Protein AF-A0A9E5SSW9-F1 (afdb_monomer_lite)

Secondary structure (DSSP, 8-state):
--TTHHHHHHHHHHHHHHHHHHHHHHHHHHHHHHHHHHHHHHHHHHHHHHHH----HHHHHHHHHHHHHHHHHHHHHHHHHHHHHHHHHHHHHHHHHHHHHTT--TTSHHHHHHHHHHHHHHHHHHHHTHHHHHHHHHHHHHHHHHHHHHHHHHH-----TTS---HHHHHT-HHHHHHHHHHHHHHHHHHHHHHHGGG-

Foldseek 3Di:
DDPVVVVVVVLVVLLVLLVCLLQPVLVVVLVVLLQVLLVVQLVCLLVVDVVVDPDDPVVSNVVSNVSSNVSSVVSSVVLLVVLLVVQLVVQLVVLVVVCVVVVPDPPDPVSVVVSNVSSNVSSVVSSVVVLLVSQLVSQLVSQLSVLLSQLCVVVDPPPPVDDPPPVVVSCPPPSSVVSSVVSSVVSSVNSCVVVVVVPD

Structure (mmCIF, N/CA/C/O backbone):
data_AF-A0A9E5SSW9-F1
#
_entry.id   AF-A0A9E5SSW9-F1
#
loop_
_atom_site.group_PDB
_atom_site.id
_atom_site.type_symbol
_atom_site.label_atom_id
_atom_site.label_alt_id
_atom_site.label_comp_id
_atom_site.label_asym_id
_atom_site.label_entity_id
_atom_site.label_seq_id
_atom_site.pdbx_PDB_ins_code
_atom_site.Cartn_x
_atom_site.Cartn_y
_atom_site.Cartn_z
_atom_site.occupancy
_atom_site.B_iso_or_equiv
_atom_site.auth_seq_id
_atom_site.auth_comp_id
_atom_site.auth_asym_id
_atom_site.auth_atom_id
_atom_site.pdbx_PDB_model_num
ATOM 1 N N . MET A 1 1 ? 28.018 16.508 3.722 1.00 50.59 1 MET A N 1
ATOM 2 C CA . MET A 1 1 ? 26.590 16.876 3.806 1.00 50.59 1 MET A CA 1
ATOM 3 C C . MET A 1 1 ? 26.149 16.534 5.212 1.00 50.59 1 MET A C 1
ATOM 5 O O . MET A 1 1 ? 26.266 15.369 5.573 1.00 50.59 1 MET A O 1
ATOM 9 N N . ASP A 1 2 ? 25.809 17.532 6.029 1.00 48.94 2 ASP A N 1
ATOM 10 C CA . ASP A 1 2 ? 25.675 17.362 7.478 1.00 48.94 2 ASP A CA 1
ATOM 11 C C . ASP A 1 2 ? 24.652 16.284 7.843 1.00 48.94 2 ASP A C 1
ATOM 13 O O . ASP A 1 2 ? 23.562 16.203 7.272 1.00 48.94 2 ASP A O 1
ATOM 17 N N . MET A 1 3 ? 25.012 15.463 8.829 1.00 57.50 3 MET A N 1
ATOM 18 C CA . MET A 1 3 ? 24.249 14.309 9.320 1.00 57.50 3 MET A CA 1
ATOM 19 C C . MET A 1 3 ? 22.837 14.690 9.826 1.00 57.50 3 MET A C 1
ATOM 21 O O . MET A 1 3 ? 21.982 13.828 9.999 1.00 57.50 3 MET A O 1
ATOM 25 N N . GLN A 1 4 ? 22.572 15.991 9.999 1.00 63.06 4 GLN A N 1
ATOM 26 C CA . GLN A 1 4 ? 21.281 16.574 10.374 1.00 63.06 4 GLN A CA 1
ATOM 27 C C . GLN A 1 4 ? 20.419 17.026 9.181 1.00 63.06 4 GLN A C 1
ATOM 29 O O . GLN A 1 4 ? 19.202 17.102 9.317 1.00 63.06 4 GLN A O 1
ATOM 34 N N . VAL A 1 5 ? 20.987 17.292 7.996 1.00 66.94 5 VAL A N 1
ATOM 35 C CA . VAL A 1 5 ? 20.188 17.749 6.836 1.00 66.94 5 VAL A CA 1
ATOM 36 C C . VAL A 1 5 ? 19.382 16.597 6.236 1.00 66.94 5 VAL A C 1
ATOM 38 O O . VAL A 1 5 ? 18.248 16.782 5.805 1.00 66.94 5 VAL A O 1
ATOM 41 N N . LEU A 1 6 ? 19.946 15.387 6.245 1.00 67.62 6 LEU A N 1
ATOM 42 C CA . LEU A 1 6 ? 19.317 14.184 5.699 1.00 67.62 6 LEU A CA 1
ATOM 43 C C . LEU A 1 6 ? 17.977 13.831 6.387 1.00 67.62 6 LEU A C 1
ATOM 45 O O . LEU A 1 6 ? 16.991 13.667 5.667 1.00 67.62 6 LEU A O 1
ATOM 49 N N . PRO A 1 7 ? 17.864 13.778 7.733 1.00 66.69 7 PRO A N 1
ATOM 50 C CA . PRO A 1 7 ? 16.580 13.527 8.391 1.00 66.69 7 PRO A CA 1
ATOM 51 C C . PRO A 1 7 ? 15.568 14.656 8.173 1.00 66.69 7 PRO A C 1
ATOM 53 O O . PRO A 1 7 ? 14.385 14.374 8.021 1.00 66.69 7 PRO A O 1
ATOM 56 N N . ILE A 1 8 ? 16.008 15.916 8.084 1.00 70.44 8 ILE A N 1
ATOM 57 C CA . ILE A 1 8 ? 15.120 17.056 7.800 1.00 70.44 8 ILE A CA 1
ATOM 58 C C . ILE A 1 8 ? 14.541 16.946 6.382 1.00 70.44 8 ILE A C 1
ATOM 60 O O . ILE A 1 8 ? 13.339 17.125 6.189 1.00 70.44 8 ILE A O 1
ATOM 64 N N . ILE A 1 9 ? 15.368 16.592 5.393 1.00 73.81 9 ILE A N 1
ATOM 65 C CA . ILE A 1 9 ? 14.917 16.358 4.015 1.00 73.81 9 ILE A CA 1
ATOM 66 C C . ILE A 1 9 ? 13.939 15.178 3.961 1.00 73.81 9 ILE A C 1
ATOM 68 O O . ILE A 1 9 ? 12.895 15.293 3.320 1.00 73.81 9 ILE A O 1
ATOM 72 N N . LEU A 1 10 ? 14.230 14.068 4.651 1.00 68.50 10 LEU A N 1
ATOM 73 C CA . LEU A 1 10 ? 13.328 12.911 4.716 1.00 68.50 10 LEU A CA 1
ATOM 74 C C . LEU A 1 10 ? 11.992 13.251 5.386 1.00 68.50 10 LEU A C 1
ATOM 76 O O . LEU A 1 10 ? 10.947 12.824 4.903 1.00 68.50 10 LEU A O 1
ATOM 80 N N . LEU A 1 11 ? 12.009 14.055 6.449 1.00 68.50 11 LEU A N 1
ATOM 81 C CA . LEU A 1 11 ? 10.815 14.543 7.139 1.00 68.50 11 LEU A CA 1
ATOM 82 C C . LEU A 1 11 ? 9.956 15.414 6.210 1.00 68.50 11 LEU A C 1
ATOM 84 O O . LEU A 1 11 ? 8.758 15.170 6.077 1.00 68.50 11 LEU A O 1
ATOM 88 N N . ILE A 1 12 ? 10.558 16.382 5.514 1.00 74.69 12 ILE A N 1
ATOM 89 C CA . ILE A 1 12 ? 9.851 17.241 4.549 1.00 74.69 12 ILE A CA 1
ATOM 90 C C . ILE A 1 12 ? 9.284 16.410 3.392 1.00 74.69 12 ILE A C 1
ATOM 92 O O . ILE A 1 12 ? 8.144 16.626 2.980 1.00 74.69 12 ILE A O 1
ATOM 96 N N . LEU A 1 13 ? 10.046 15.434 2.891 1.00 71.12 13 LEU A N 1
ATOM 97 C CA . LEU A 1 13 ? 9.603 14.538 1.827 1.00 71.12 13 LEU A CA 1
ATOM 98 C C . LEU A 1 13 ? 8.433 13.656 2.285 1.00 71.12 13 LEU A C 1
ATOM 100 O O . LEU A 1 13 ? 7.465 13.507 1.543 1.00 71.12 13 LEU A O 1
ATOM 104 N N . ASN A 1 14 ? 8.485 13.121 3.508 1.00 69.00 14 ASN A N 1
ATOM 105 C CA . ASN A 1 14 ? 7.410 12.319 4.089 1.00 69.00 14 ASN A CA 1
ATOM 106 C C . ASN A 1 14 ? 6.146 13.159 4.334 1.00 69.00 14 ASN A C 1
ATOM 108 O O . ASN A 1 14 ? 5.040 12.707 4.056 1.00 69.00 14 ASN A O 1
ATOM 112 N N . LEU A 1 15 ? 6.297 14.415 4.767 1.00 70.38 15 LEU A N 1
ATOM 113 C CA . LEU A 1 15 ? 5.184 15.352 4.916 1.00 70.38 15 LEU A CA 1
ATOM 114 C C . LEU A 1 15 ? 4.554 15.695 3.558 1.00 70.38 15 LEU A C 1
ATOM 116 O O . LEU A 1 15 ? 3.336 15.630 3.406 1.00 70.38 15 LEU A O 1
ATOM 120 N N . ALA A 1 16 ? 5.372 15.996 2.548 1.00 73.38 16 ALA A N 1
ATOM 121 C CA . ALA A 1 16 ? 4.901 16.279 1.196 1.00 73.38 16 ALA A CA 1
ATOM 122 C C . ALA A 1 16 ? 4.199 15.064 0.564 1.00 73.38 16 ALA A C 1
ATOM 124 O O . ALA A 1 16 ? 3.123 15.215 -0.017 1.00 73.38 16 ALA A O 1
ATOM 125 N N . LEU A 1 17 ? 4.758 13.858 0.723 1.00 67.50 17 LEU A N 1
ATOM 126 C CA . LEU A 1 17 ? 4.137 12.603 0.287 1.00 67.50 17 LEU A CA 1
ATOM 127 C C . LEU A 1 17 ? 2.839 12.334 1.048 1.00 67.50 17 LEU A C 1
ATOM 129 O O . LEU A 1 17 ? 1.825 12.043 0.419 1.00 67.50 17 LEU A O 1
ATOM 133 N N . GLY A 1 18 ? 2.836 12.486 2.373 1.00 64.62 18 GLY A N 1
ATOM 134 C CA . GLY A 1 18 ? 1.660 12.311 3.222 1.00 64.62 18 GLY A CA 1
ATOM 135 C C . GLY A 1 18 ? 0.513 13.222 2.795 1.00 64.62 18 GLY A C 1
ATOM 136 O O . GLY A 1 18 ? -0.597 12.746 2.576 1.00 64.62 18 GLY A O 1
ATOM 137 N N . VAL A 1 19 ? 0.785 14.510 2.566 1.00 67.75 19 VAL A N 1
ATOM 138 C CA . VAL A 1 19 ? -0.201 15.480 2.060 1.00 67.75 19 VAL A CA 1
ATOM 139 C C . VAL A 1 19 ? -0.646 15.122 0.637 1.00 67.75 19 VAL A C 1
ATOM 141 O O . VAL A 1 19 ? -1.843 15.089 0.352 1.00 67.75 19 VAL A O 1
ATOM 144 N N . ALA A 1 20 ? 0.278 14.791 -0.267 1.00 68.38 20 ALA A N 1
ATOM 145 C CA . ALA A 1 20 ? -0.068 14.426 -1.639 1.00 68.38 20 ALA A CA 1
ATOM 146 C C . ALA A 1 20 ? -0.962 13.173 -1.697 1.00 68.38 20 ALA A C 1
ATOM 148 O O . ALA A 1 20 ? -1.987 13.173 -2.384 1.00 68.38 20 ALA A O 1
ATOM 149 N N . PHE A 1 21 ? -0.640 12.127 -0.934 1.00 64.94 21 PHE A N 1
ATOM 150 C CA . PHE A 1 21 ? -1.464 10.921 -0.841 1.00 64.94 21 PHE A CA 1
ATOM 151 C C . PHE A 1 21 ? -2.800 11.189 -0.142 1.00 64.94 21 PHE A C 1
ATOM 153 O O . PHE A 1 21 ? -3.832 10.693 -0.600 1.00 64.94 21 PHE A O 1
ATOM 160 N N . CYS A 1 22 ? -2.806 12.032 0.893 1.00 62.28 22 CYS A N 1
ATOM 161 C CA . CYS A 1 22 ? -4.002 12.379 1.654 1.00 62.28 22 CYS A CA 1
ATOM 162 C C . CYS A 1 22 ? -5.000 13.231 0.850 1.00 62.28 22 CYS A C 1
ATOM 164 O O . CYS A 1 22 ? -6.199 13.073 1.030 1.00 62.28 22 CYS A O 1
ATOM 166 N N . PHE A 1 23 ? -4.565 14.056 -0.109 1.00 61.75 23 PHE A N 1
ATOM 167 C CA . PHE A 1 23 ? -5.470 14.937 -0.871 1.00 61.75 23 PHE A CA 1
ATOM 168 C C . PHE A 1 23 ? -5.700 14.520 -2.335 1.00 61.75 23 PHE A C 1
ATOM 170 O O . PHE A 1 23 ? -6.774 14.765 -2.885 1.00 61.75 23 PHE A O 1
ATOM 177 N N . PHE A 1 24 ? -4.734 13.858 -2.976 1.00 60.16 24 PHE A N 1
ATOM 178 C CA . PHE A 1 24 ? -4.753 13.569 -4.418 1.00 60.16 24 PHE A CA 1
ATOM 179 C C . PHE A 1 24 ? -4.791 12.066 -4.768 1.00 60.16 24 PHE A C 1
ATOM 181 O O . PHE A 1 24 ? -4.813 11.700 -5.951 1.00 60.16 24 PHE A O 1
ATOM 188 N N . GLY A 1 25 ? -4.875 11.188 -3.763 1.00 58.78 25 GLY A N 1
ATOM 189 C CA . GLY A 1 25 ? -4.669 9.741 -3.884 1.00 58.78 25 GLY A CA 1
ATOM 190 C C . GLY A 1 25 ? -5.427 9.047 -5.021 1.00 58.78 25 GLY A C 1
ATOM 191 O O . GLY A 1 25 ? -4.825 8.321 -5.804 1.00 58.78 25 GLY A O 1
ATOM 192 N N . ASN A 1 26 ? -6.727 9.296 -5.205 1.00 63.19 26 ASN A N 1
ATOM 193 C CA . ASN A 1 26 ? -7.540 8.4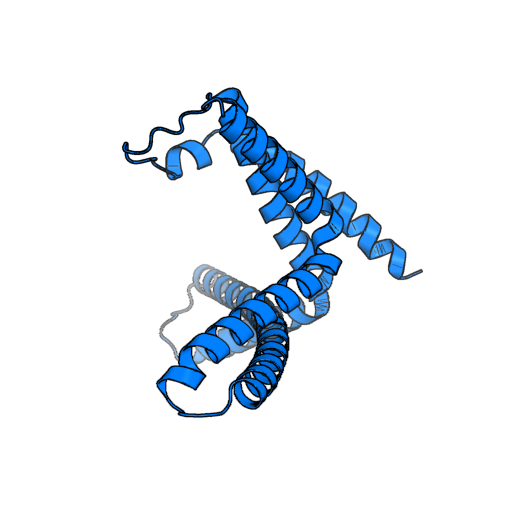87 -6.130 1.00 63.19 26 ASN A CA 1
ATOM 194 C C . ASN A 1 26 ? -7.122 8.602 -7.617 1.00 63.19 26 ASN A C 1
ATOM 196 O O . ASN A 1 26 ? -7.206 7.629 -8.369 1.00 63.19 26 ASN A O 1
ATOM 200 N N . ARG A 1 27 ? -6.666 9.781 -8.070 1.00 63.62 27 ARG A N 1
ATOM 201 C CA . ARG A 1 27 ? -6.241 9.976 -9.472 1.00 63.62 27 ARG A CA 1
ATOM 202 C C . ARG A 1 27 ? -4.778 9.599 -9.682 1.00 63.62 27 ARG A C 1
ATOM 204 O O . ARG A 1 27 ? -4.451 9.012 -10.710 1.00 63.62 27 ARG A O 1
ATOM 211 N N . TRP A 1 28 ? -3.927 9.915 -8.710 1.00 68.56 28 TRP A N 1
ATOM 212 C CA . TRP A 1 28 ? -2.490 9.684 -8.804 1.00 68.56 28 TRP A CA 1
ATOM 213 C C . TRP A 1 28 ? -2.114 8.231 -8.554 1.00 68.56 28 TRP A C 1
ATOM 215 O O . TRP A 1 28 ? -1.209 7.739 -9.212 1.00 68.56 28 TRP A O 1
ATOM 225 N N . LEU A 1 29 ? -2.852 7.502 -7.714 1.00 69.06 29 LEU A N 1
ATOM 226 C CA . LEU A 1 29 ? -2.530 6.113 -7.395 1.00 69.06 29 LEU A CA 1
ATOM 227 C C . LEU A 1 29 ? -2.525 5.225 -8.640 1.00 69.06 29 LEU A C 1
ATOM 229 O O . LEU A 1 29 ? -1.593 4.455 -8.812 1.00 69.06 29 LEU A O 1
ATOM 233 N N . LYS A 1 30 ? -3.487 5.380 -9.560 1.00 69.56 30 LYS A N 1
ATOM 234 C CA . LYS A 1 30 ? -3.496 4.613 -10.821 1.00 69.56 30 LYS A CA 1
ATOM 235 C C . LYS A 1 30 ? -2.283 4.899 -11.700 1.00 69.56 30 LYS A C 1
ATOM 237 O O . LYS A 1 30 ? -1.748 3.984 -12.316 1.00 69.56 30 LYS A O 1
ATOM 242 N N . PHE A 1 31 ? -1.882 6.165 -11.773 1.00 73.69 31 PHE A N 1
ATOM 243 C CA . PHE A 1 31 ? -0.729 6.580 -12.561 1.00 73.69 31 PHE A CA 1
ATOM 244 C C . PHE A 1 31 ? 0.564 6.058 -11.936 1.00 73.69 31 PHE A C 1
ATOM 246 O O . PHE A 1 31 ? 1.364 5.426 -12.614 1.00 73.69 31 PHE A O 1
ATOM 253 N N . VAL A 1 32 ? 0.710 6.235 -10.623 1.00 77.31 32 VAL A N 1
ATOM 254 C CA . VAL A 1 32 ? 1.838 5.737 -9.838 1.00 77.31 32 VAL A CA 1
ATOM 255 C C . VAL A 1 32 ? 1.947 4.218 -9.974 1.00 77.31 32 VAL A C 1
ATOM 257 O O . VAL A 1 32 ? 3.005 3.737 -10.353 1.00 77.31 32 VAL A O 1
ATOM 260 N N . LEU A 1 33 ? 0.862 3.459 -9.785 1.00 76.94 33 LEU A N 1
ATOM 261 C CA . LEU A 1 33 ? 0.879 2.000 -9.957 1.00 76.94 33 LEU A CA 1
ATOM 262 C C . LEU A 1 33 ? 1.264 1.574 -11.375 1.00 76.94 33 LEU A C 1
ATOM 264 O O . LEU A 1 33 ? 1.993 0.602 -11.534 1.00 76.94 33 LEU A O 1
ATOM 268 N N . GLY A 1 34 ? 0.787 2.293 -12.395 1.00 78.56 34 GLY A N 1
ATOM 269 C CA . GLY A 1 34 ? 1.166 2.038 -13.782 1.00 78.56 34 GLY A CA 1
ATOM 270 C C . GLY A 1 34 ? 2.660 2.258 -14.017 1.00 78.56 34 GLY A C 1
ATOM 271 O O . GLY A 1 34 ? 3.309 1.408 -14.614 1.00 78.56 34 GLY A O 1
ATOM 272 N N . VAL A 1 35 ? 3.222 3.353 -13.495 1.00 83.62 35 VAL A N 1
ATOM 273 C CA . VAL A 1 35 ? 4.661 3.646 -13.589 1.00 83.62 35 VAL A CA 1
ATOM 274 C C . VAL A 1 35 ? 5.482 2.614 -12.817 1.00 83.62 35 VAL A C 1
ATOM 276 O O . VAL A 1 35 ? 6.450 2.095 -13.359 1.00 83.62 35 VAL A O 1
ATOM 279 N N . TYR A 1 36 ? 5.083 2.256 -11.595 1.00 82.00 36 TYR A N 1
ATOM 280 C CA . TYR A 1 36 ? 5.754 1.206 -10.824 1.00 82.00 36 TYR A CA 1
ATOM 281 C C . TYR A 1 36 ? 5.702 -0.145 -11.545 1.00 82.00 36 TYR A C 1
ATOM 283 O O . TYR A 1 36 ? 6.732 -0.798 -11.680 1.00 82.00 36 TYR A O 1
ATOM 291 N N . GLY A 1 37 ? 4.536 -0.542 -12.064 1.00 83.25 37 GLY A N 1
ATOM 292 C CA . GLY A 1 37 ? 4.386 -1.775 -12.835 1.00 83.25 37 GLY A CA 1
ATOM 293 C C . GLY A 1 37 ? 5.200 -1.768 -14.128 1.00 83.25 37 GLY A C 1
ATOM 294 O O . GLY A 1 37 ? 5.776 -2.792 -14.490 1.00 83.25 37 GLY A O 1
ATOM 295 N N . PHE A 1 38 ? 5.315 -0.607 -14.779 1.00 85.88 38 PHE A N 1
ATOM 296 C CA . PHE A 1 38 ? 6.169 -0.427 -15.948 1.00 85.88 38 PHE A CA 1
ATOM 297 C C . PHE A 1 38 ? 7.647 -0.583 -15.604 1.00 85.88 38 PHE A C 1
ATOM 299 O O . PHE A 1 38 ? 8.335 -1.369 -16.244 1.00 85.88 38 PHE A O 1
ATOM 306 N N . VAL A 1 39 ? 8.131 0.123 -14.579 1.00 87.50 39 VAL A N 1
ATOM 307 C CA . VAL A 1 39 ? 9.539 0.083 -14.163 1.00 87.50 39 VAL A CA 1
ATOM 308 C C . VAL A 1 39 ? 9.925 -1.319 -13.708 1.00 87.50 39 VAL A C 1
ATOM 310 O O . VAL A 1 39 ? 10.945 -1.834 -14.149 1.00 87.50 39 VAL A O 1
ATOM 313 N N . VAL A 1 40 ? 9.102 -1.967 -12.879 1.00 85.06 40 VAL A N 1
ATOM 314 C CA . VAL A 1 40 ? 9.364 -3.335 -12.411 1.00 85.06 40 VAL A CA 1
ATOM 315 C C . VAL A 1 40 ? 9.333 -4.323 -13.578 1.00 85.06 40 VAL A C 1
ATOM 317 O O . VAL A 1 40 ? 10.250 -5.129 -13.711 1.00 85.06 40 VAL A O 1
ATOM 320 N N . GLY A 1 41 ? 8.328 -4.242 -14.457 1.00 84.88 41 GLY A N 1
ATOM 321 C CA . GLY A 1 41 ? 8.231 -5.110 -15.634 1.00 84.88 41 GLY A CA 1
ATOM 322 C C . GLY A 1 41 ? 9.405 -4.928 -16.599 1.00 84.88 41 GLY A C 1
ATOM 323 O O . GLY A 1 41 ? 9.977 -5.912 -17.064 1.00 84.88 41 GLY A O 1
ATOM 324 N N . PHE A 1 42 ? 9.813 -3.680 -16.837 1.00 85.56 42 PHE A N 1
ATOM 325 C CA . PHE A 1 42 ? 10.973 -3.344 -17.656 1.00 85.56 42 PHE A CA 1
ATOM 326 C C . PHE A 1 42 ? 12.268 -3.880 -17.041 1.00 85.56 42 PHE A C 1
ATOM 328 O O . PHE A 1 42 ? 13.054 -4.495 -17.749 1.00 85.56 42 PHE A O 1
ATOM 335 N N . LEU A 1 43 ? 12.470 -3.700 -15.732 1.00 86.75 43 LEU A N 1
ATOM 336 C CA . LEU A 1 43 ? 13.692 -4.104 -15.031 1.00 86.75 43 LEU A CA 1
ATOM 337 C C . LEU A 1 43 ? 13.841 -5.632 -14.993 1.00 86.75 43 LEU A C 1
ATOM 339 O O . LEU A 1 43 ? 14.923 -6.167 -15.246 1.00 86.75 43 LEU A O 1
ATOM 343 N N . ILE A 1 44 ? 12.745 -6.356 -14.751 1.00 85.19 44 ILE A N 1
ATOM 344 C CA . ILE A 1 44 ? 12.736 -7.822 -14.831 1.00 85.19 44 ILE A CA 1
ATOM 345 C C . ILE A 1 44 ? 13.068 -8.264 -16.258 1.00 85.19 44 ILE A C 1
ATOM 347 O O . ILE A 1 44 ? 13.945 -9.098 -16.455 1.00 85.19 44 ILE A O 1
ATOM 351 N N . ALA A 1 45 ? 12.430 -7.674 -17.269 1.00 82.81 45 ALA A N 1
ATOM 352 C CA . ALA A 1 45 ? 12.705 -8.033 -18.653 1.00 82.81 45 ALA A CA 1
ATOM 353 C C . ALA A 1 45 ? 14.149 -7.708 -19.060 1.00 82.81 45 ALA A C 1
ATOM 355 O O . ALA A 1 45 ? 14.806 -8.542 -19.670 1.00 82.81 45 ALA A O 1
ATOM 356 N N . SER A 1 46 ? 14.678 -6.546 -18.671 1.00 80.31 46 SER A N 1
ATOM 357 C CA . SER A 1 46 ? 16.042 -6.132 -19.009 1.00 80.31 46 SER A CA 1
ATOM 358 C C . SER A 1 46 ? 17.118 -6.965 -18.319 1.00 80.31 46 SER A C 1
ATOM 360 O O . SER A 1 46 ? 18.232 -7.025 -18.818 1.00 80.31 46 SER A O 1
ATOM 362 N N . THR A 1 47 ? 16.819 -7.590 -17.178 1.00 83.19 47 THR A N 1
ATOM 363 C CA . THR A 1 47 ? 17.777 -8.453 -16.463 1.00 83.19 47 THR A CA 1
ATOM 364 C C . THR A 1 47 ? 17.674 -9.912 -16.900 1.00 83.19 47 THR A C 1
ATOM 366 O O . THR A 1 47 ? 18.694 -10.578 -17.052 1.00 83.19 47 THR A O 1
ATOM 369 N N . VAL A 1 48 ? 16.460 -10.409 -17.154 1.00 81.94 48 VAL A N 1
ATOM 370 C CA . VAL A 1 48 ? 16.218 -11.822 -17.478 1.00 81.94 48 VAL A CA 1
ATOM 371 C C . VAL A 1 48 ? 16.440 -12.129 -18.964 1.00 81.94 48 VAL A C 1
ATOM 373 O O . VAL A 1 48 ? 17.017 -13.168 -19.276 1.00 81.94 48 VAL A O 1
ATOM 376 N N . LEU A 1 49 ? 16.050 -11.249 -19.897 1.00 79.00 49 LEU A N 1
ATOM 377 C CA . LEU A 1 49 ? 16.255 -11.493 -21.336 1.00 79.00 49 LEU A CA 1
ATOM 378 C C . LEU A 1 49 ? 17.722 -11.714 -21.737 1.00 79.00 49 LEU A C 1
ATOM 380 O O . LEU A 1 49 ? 17.976 -12.712 -22.414 1.00 79.00 49 LEU A O 1
ATOM 384 N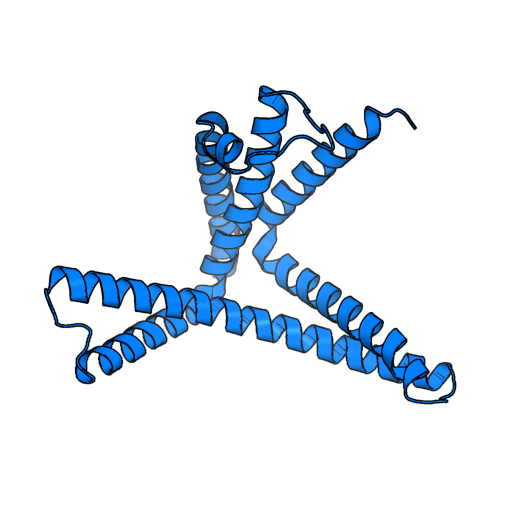 N . PRO A 1 50 ? 18.694 -10.868 -21.340 1.00 73.69 50 PRO A N 1
ATOM 385 C CA . PRO A 1 50 ? 20.090 -11.080 -21.730 1.00 73.69 50 PRO A CA 1
ATOM 386 C C . PRO A 1 50 ? 20.712 -12.310 -21.055 1.00 73.69 50 PRO A C 1
ATOM 388 O O . PRO A 1 50 ? 21.712 -12.836 -21.534 1.00 73.69 50 PRO A O 1
ATOM 391 N N . MET A 1 51 ? 20.122 -12.796 -19.957 1.00 74.38 51 MET A N 1
ATOM 392 C CA . MET A 1 51 ? 20.571 -14.015 -19.280 1.00 74.38 51 MET A CA 1
ATOM 393 C C . MET A 1 51 ? 20.107 -15.287 -20.003 1.00 74.38 51 MET A C 1
ATOM 395 O O . MET A 1 51 ? 20.783 -16.311 -19.944 1.00 74.38 51 MET A O 1
ATOM 399 N N . VAL A 1 52 ? 18.955 -15.233 -20.677 1.00 72.38 52 VAL A N 1
ATOM 400 C CA . VAL A 1 52 ? 18.321 -16.396 -21.322 1.00 72.38 52 VAL A CA 1
ATOM 401 C C . VAL A 1 52 ? 18.553 -16.411 -22.836 1.00 72.38 52 VAL A C 1
ATOM 403 O O . VAL A 1 52 ? 18.558 -17.476 -23.451 1.00 72.38 52 VAL A O 1
ATOM 406 N N . THR A 1 53 ? 18.759 -15.248 -23.453 1.00 68.94 53 THR A N 1
ATOM 407 C CA . THR A 1 53 ? 18.850 -15.106 -24.909 1.00 68.94 53 THR A CA 1
ATOM 408 C C . THR A 1 53 ? 20.019 -14.211 -25.319 1.00 68.94 53 THR A C 1
ATOM 410 O O . THR A 1 53 ? 20.162 -13.098 -24.827 1.00 68.94 53 THR A O 1
ATOM 413 N N . MET A 1 54 ? 20.839 -14.685 -26.262 1.00 68.44 54 MET A N 1
ATOM 414 C CA . MET A 1 54 ? 21.919 -13.918 -26.904 1.00 68.44 54 MET A CA 1
ATOM 415 C C . MET A 1 54 ? 21.328 -13.051 -28.031 1.00 68.44 54 MET A C 1
ATOM 417 O O . MET A 1 54 ? 21.599 -13.280 -29.208 1.00 68.44 54 MET A O 1
ATOM 421 N N . MET A 1 55 ? 20.412 -12.141 -27.690 1.00 62.75 55 MET A N 1
ATOM 422 C CA . MET A 1 55 ? 19.754 -11.250 -28.653 1.00 62.75 55 MET A CA 1
ATOM 423 C C . MET A 1 55 ? 20.481 -9.909 -28.771 1.00 62.75 55 MET A C 1
ATOM 425 O O . MET A 1 55 ? 21.152 -9.466 -27.844 1.00 62.75 55 MET A O 1
ATOM 429 N N . ASP A 1 56 ? 20.309 -9.256 -29.921 1.00 77.19 56 ASP A N 1
ATOM 430 C CA . ASP A 1 56 ? 20.825 -7.912 -30.177 1.00 77.19 56 ASP A CA 1
ATOM 431 C C . ASP A 1 56 ? 20.235 -6.878 -29.193 1.00 77.19 56 ASP A C 1
ATOM 433 O O . ASP A 1 56 ? 19.079 -6.994 -28.754 1.00 77.19 56 ASP A O 1
ATOM 437 N N . GLU A 1 57 ? 21.017 -5.851 -28.845 1.00 75.19 57 GLU A N 1
ATOM 438 C CA . GLU A 1 57 ? 20.667 -4.871 -27.802 1.00 75.19 57 GLU A CA 1
ATOM 439 C C . GLU A 1 57 ? 19.373 -4.115 -28.144 1.00 75.19 57 GLU A C 1
ATOM 441 O O . GLU A 1 57 ? 18.528 -3.856 -27.282 1.00 75.19 57 GLU A O 1
ATOM 446 N N . THR A 1 58 ? 19.167 -3.839 -29.433 1.00 79.69 58 THR A N 1
ATOM 447 C CA . THR A 1 58 ? 17.989 -3.135 -29.955 1.00 79.69 58 THR A CA 1
ATOM 448 C C . THR A 1 58 ? 16.697 -3.940 -29.788 1.00 79.69 58 THR A C 1
ATOM 450 O O . THR A 1 58 ? 15.661 -3.398 -29.394 1.00 79.69 58 THR A O 1
ATOM 453 N N . SER A 1 59 ? 16.756 -5.253 -30.025 1.00 79.31 59 SER A N 1
ATOM 454 C CA . SER A 1 59 ? 15.608 -6.156 -29.895 1.00 79.31 59 SER A CA 1
ATOM 455 C C . SER A 1 59 ? 15.262 -6.413 -28.428 1.00 79.31 59 SER A C 1
ATOM 457 O O . SER A 1 59 ? 14.086 -6.469 -28.066 1.00 79.31 59 SER A O 1
ATOM 459 N N . THR A 1 60 ? 16.279 -6.488 -27.566 1.00 80.62 60 THR A N 1
ATOM 460 C CA . THR A 1 60 ? 16.109 -6.647 -26.115 1.00 80.62 60 THR A CA 1
ATOM 461 C C . THR A 1 60 ? 15.400 -5.441 -25.498 1.00 80.62 60 THR A C 1
ATOM 463 O O . THR A 1 60 ? 14.478 -5.612 -24.699 1.00 80.62 60 THR A O 1
ATOM 466 N N . LEU A 1 61 ? 15.762 -4.223 -25.922 1.00 80.88 61 LEU A N 1
ATOM 467 C CA . LEU A 1 61 ? 15.089 -2.988 -25.502 1.00 80.88 61 LEU A CA 1
ATOM 468 C C . LEU A 1 61 ? 13.626 -2.924 -25.958 1.00 80.88 61 LEU A C 1
ATOM 470 O O . LEU A 1 61 ? 12.760 -2.473 -25.208 1.00 80.88 61 LEU A O 1
ATOM 474 N N . LEU A 1 62 ? 13.329 -3.381 -27.177 1.00 84.62 62 LEU A N 1
ATOM 475 C CA . LEU A 1 62 ? 11.961 -3.363 -27.696 1.00 84.62 62 LEU A CA 1
ATOM 476 C C . LEU A 1 62 ? 11.051 -4.325 -26.915 1.00 84.62 62 LEU A C 1
ATOM 478 O O . LEU A 1 62 ? 9.918 -3.981 -26.569 1.00 84.62 62 LEU A O 1
ATOM 482 N N . ILE A 1 63 ? 11.557 -5.521 -26.599 1.00 83.94 63 ILE A N 1
ATOM 483 C CA . ILE A 1 63 ? 10.803 -6.524 -25.843 1.00 83.94 63 ILE A CA 1
ATOM 484 C C . ILE A 1 63 ? 10.643 -6.088 -24.384 1.00 83.94 63 ILE A C 1
ATOM 486 O O . ILE A 1 63 ? 9.547 -6.218 -23.838 1.00 83.94 63 ILE A O 1
ATOM 490 N N . SER A 1 64 ? 11.673 -5.513 -23.754 1.00 82.12 64 SER A N 1
ATOM 491 C CA . SER A 1 64 ? 11.563 -5.021 -22.375 1.00 82.12 64 SER A CA 1
ATOM 492 C C . SER A 1 64 ? 10.565 -3.871 -22.241 1.00 82.12 64 SER A C 1
ATOM 494 O O . SER A 1 64 ? 9.822 -3.824 -21.260 1.00 82.12 64 SER A O 1
ATOM 496 N N . LEU A 1 65 ? 10.456 -3.001 -23.253 1.00 86.38 65 LEU A N 1
ATOM 497 C CA . LEU A 1 65 ? 9.416 -1.972 -23.314 1.00 86.38 65 LEU A CA 1
ATOM 498 C C . LEU A 1 65 ? 8.007 -2.592 -23.379 1.00 86.38 65 LEU A C 1
ATOM 500 O O . LEU A 1 65 ? 7.097 -2.154 -22.670 1.00 86.38 65 LEU A O 1
ATOM 504 N N . GLY A 1 66 ? 7.837 -3.642 -24.189 1.00 86.50 66 GLY A N 1
ATOM 505 C CA . GLY A 1 66 ? 6.586 -4.397 -24.290 1.00 86.50 66 GLY A CA 1
ATOM 506 C C . GLY A 1 66 ? 6.200 -5.080 -22.976 1.00 86.50 66 GLY A C 1
ATOM 507 O O . GLY A 1 66 ? 5.066 -4.945 -22.515 1.00 86.50 66 GLY A O 1
ATOM 508 N N . VAL A 1 67 ? 7.152 -5.754 -22.323 1.00 86.81 67 VAL A N 1
ATOM 509 C CA . VAL A 1 67 ? 6.934 -6.408 -21.022 1.00 86.81 67 VAL A CA 1
ATOM 510 C C . VAL A 1 67 ? 6.644 -5.382 -19.927 1.00 86.81 67 VAL A C 1
ATOM 512 O O . VAL A 1 67 ? 5.761 -5.615 -19.103 1.00 86.81 67 VAL A O 1
ATOM 515 N N . GLY A 1 68 ? 7.300 -4.218 -19.946 1.00 86.06 68 GLY A N 1
ATOM 516 C CA . GLY A 1 68 ? 6.973 -3.099 -19.063 1.00 86.06 68 GLY A CA 1
ATOM 517 C C . GLY A 1 68 ? 5.515 -2.655 -19.213 1.00 86.06 68 GLY A C 1
ATOM 518 O O . GLY A 1 68 ? 4.806 -2.496 -18.219 1.00 86.06 68 GLY A O 1
ATOM 519 N N . LEU A 1 69 ? 5.013 -2.518 -20.445 1.00 88.44 69 LEU A N 1
ATOM 520 C CA . LEU A 1 69 ? 3.618 -2.128 -20.682 1.00 88.44 69 LEU A CA 1
ATOM 521 C C . LEU A 1 69 ? 2.620 -3.177 -20.161 1.00 88.44 69 LEU A C 1
ATOM 523 O O . LEU A 1 69 ? 1.616 -2.824 -19.538 1.00 88.44 69 LEU A O 1
ATOM 527 N N . VAL A 1 70 ? 2.915 -4.466 -20.362 1.00 88.25 70 VAL A N 1
ATOM 528 C CA . VAL A 1 70 ? 2.117 -5.565 -19.792 1.00 88.25 70 VAL A CA 1
ATOM 529 C C . VAL A 1 70 ? 2.184 -5.544 -18.262 1.00 88.25 70 VAL A C 1
ATOM 531 O O . VAL A 1 70 ? 1.155 -5.696 -17.604 1.00 88.25 70 VAL A O 1
ATOM 534 N N . GLY A 1 71 ? 3.359 -5.279 -17.685 1.00 85.50 71 GLY A N 1
ATOM 535 C CA . GLY A 1 71 ? 3.559 -5.114 -16.245 1.00 85.50 71 GLY A CA 1
ATOM 536 C C . GLY A 1 71 ? 2.705 -3.990 -15.656 1.00 85.50 71 GLY A C 1
ATOM 537 O O . GLY A 1 71 ? 2.034 -4.186 -14.642 1.00 85.50 71 GLY A O 1
ATOM 538 N N . ALA A 1 72 ? 2.635 -2.839 -16.329 1.00 84.44 72 ALA A N 1
ATOM 539 C CA . ALA A 1 72 ? 1.762 -1.734 -15.939 1.00 84.44 72 ALA A CA 1
ATOM 540 C C . ALA A 1 72 ? 0.278 -2.141 -15.935 1.00 84.44 72 ALA A C 1
ATOM 542 O O . ALA A 1 72 ? -0.447 -1.859 -14.977 1.00 84.44 72 ALA A O 1
ATOM 543 N N . ALA A 1 73 ? -0.177 -2.839 -16.981 1.00 83.94 73 ALA A N 1
ATOM 544 C CA . ALA A 1 73 ? -1.551 -3.328 -17.074 1.00 83.94 73 ALA A CA 1
ATOM 545 C C . ALA A 1 73 ? -1.874 -4.360 -15.977 1.00 83.94 73 ALA A C 1
ATOM 547 O O . ALA A 1 73 ? -2.928 -4.274 -15.341 1.00 83.94 73 ALA A O 1
ATOM 548 N N . LEU A 1 74 ? -0.952 -5.289 -15.709 1.00 86.25 74 LEU A N 1
ATOM 549 C CA . LEU A 1 74 ? -1.087 -6.293 -14.654 1.00 86.25 74 LEU A CA 1
ATOM 550 C C . LEU A 1 74 ? -1.174 -5.660 -13.268 1.00 86.25 74 LEU A C 1
ATOM 552 O O . LEU A 1 74 ? -2.034 -6.056 -12.488 1.00 86.25 74 LEU A O 1
ATOM 556 N N . PHE A 1 75 ? -0.358 -4.649 -12.964 1.00 83.31 75 PHE A N 1
ATOM 557 C CA . PHE A 1 75 ? -0.430 -3.944 -11.680 1.00 83.31 75 PHE A CA 1
ATOM 558 C C . PHE A 1 75 ? -1.767 -3.226 -11.483 1.00 83.31 75 PHE A C 1
ATOM 560 O O . PHE A 1 75 ? -2.348 -3.271 -10.396 1.00 83.31 75 PHE A O 1
ATOM 567 N N . ILE A 1 76 ? -2.299 -2.603 -12.538 1.00 81.31 76 ILE A N 1
ATOM 568 C CA . ILE A 1 76 ? -3.633 -1.992 -12.495 1.00 81.31 76 ILE A CA 1
ATOM 569 C C . ILE A 1 76 ? -4.703 -3.062 -12.242 1.00 81.31 76 ILE A C 1
ATOM 571 O O . ILE A 1 76 ? -5.623 -2.824 -11.461 1.00 81.31 76 ILE A O 1
ATOM 575 N N . LEU A 1 77 ? -4.587 -4.240 -12.857 1.00 82.38 77 LEU A N 1
ATOM 576 C CA . LEU A 1 77 ? -5.497 -5.361 -12.614 1.00 82.38 77 LEU A CA 1
ATOM 577 C C . LEU A 1 77 ? -5.382 -5.876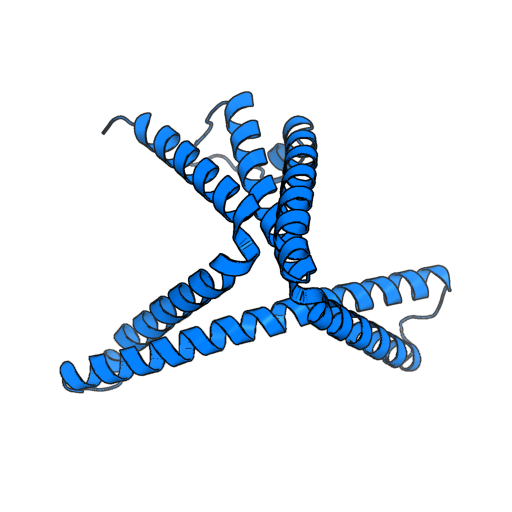 -11.173 1.00 82.38 77 LEU A C 1
ATOM 579 O O . LEU A 1 77 ? -6.402 -6.055 -10.506 1.00 82.38 77 LEU A O 1
ATOM 583 N N . LEU A 1 78 ? -4.157 -6.025 -10.663 1.00 83.56 78 LEU A N 1
ATOM 584 C CA . LEU A 1 78 ? -3.874 -6.424 -9.284 1.00 83.56 78 LEU A CA 1
ATOM 585 C C . LEU A 1 78 ? -4.535 -5.484 -8.274 1.00 83.56 78 LEU A C 1
ATOM 587 O O . LEU A 1 78 ? -5.065 -5.945 -7.269 1.00 83.56 78 LEU A O 1
ATOM 591 N N . MET A 1 79 ? -4.569 -4.179 -8.556 1.00 81.44 79 MET A N 1
ATOM 592 C CA . MET A 1 79 ? -5.285 -3.210 -7.724 1.00 81.44 79 MET A CA 1
ATOM 593 C C . MET A 1 79 ? -6.781 -3.538 -7.625 1.00 81.44 79 MET A C 1
ATOM 595 O O . MET A 1 79 ? -7.347 -3.495 -6.534 1.00 81.44 79 MET A O 1
ATOM 599 N N . TYR A 1 80 ? -7.435 -3.869 -8.744 1.00 79.38 80 TYR A N 1
ATOM 600 C CA . TYR A 1 80 ? -8.856 -4.233 -8.733 1.00 79.38 80 TYR A CA 1
ATOM 601 C C . TYR A 1 80 ? -9.100 -5.531 -7.962 1.00 79.38 80 TYR A C 1
ATOM 603 O O . TYR A 1 80 ? -10.031 -5.588 -7.159 1.00 79.38 80 TYR A O 1
ATOM 611 N N . VAL A 1 81 ? -8.243 -6.535 -8.156 1.00 82.38 81 VAL A N 1
ATOM 612 C CA . VAL A 1 81 ? -8.309 -7.798 -7.407 1.00 82.38 81 VAL A CA 1
ATOM 613 C C . VAL A 1 81 ? -8.084 -7.553 -5.913 1.00 82.38 81 VAL A C 1
ATOM 615 O O . VAL A 1 81 ? -8.831 -8.072 -5.092 1.00 82.38 81 VAL A O 1
ATOM 618 N N . GLY A 1 82 ? -7.133 -6.695 -5.543 1.00 81.69 82 GLY A N 1
ATOM 619 C CA . GLY A 1 82 ? -6.878 -6.326 -4.151 1.00 81.69 82 GLY A CA 1
ATOM 620 C C . GLY A 1 82 ? -8.096 -5.691 -3.475 1.00 81.69 82 GLY A C 1
ATOM 621 O O . GLY A 1 82 ? -8.471 -6.095 -2.377 1.00 81.69 82 GLY A O 1
ATOM 622 N N . ILE A 1 83 ? -8.773 -4.753 -4.146 1.00 81.81 83 ILE A N 1
ATOM 623 C CA . ILE A 1 83 ? -9.995 -4.114 -3.617 1.00 81.81 83 ILE A CA 1
ATOM 624 C C . ILE A 1 83 ? -11.122 -5.141 -3.430 1.00 81.81 83 ILE A C 1
ATOM 626 O O . ILE A 1 83 ? -11.856 -5.078 -2.439 1.00 81.81 83 ILE A O 1
ATOM 630 N N . PHE A 1 84 ? -11.247 -6.094 -4.358 1.00 83.38 84 PHE A N 1
ATOM 631 C CA . PHE A 1 84 ? -12.191 -7.201 -4.225 1.00 83.38 84 PHE A CA 1
ATOM 632 C C . PHE A 1 84 ? -11.860 -8.068 -3.007 1.00 83.38 84 PHE A C 1
ATOM 634 O O . PHE A 1 84 ? -12.730 -8.292 -2.171 1.00 83.38 84 PHE A O 1
ATOM 641 N N . CYS A 1 85 ? -10.603 -8.499 -2.866 1.00 84.12 85 CYS A N 1
ATOM 642 C CA . CYS A 1 85 ? -10.155 -9.355 -1.767 1.00 84.12 85 CYS A CA 1
ATOM 643 C C . CYS A 1 85 ? -10.356 -8.704 -0.393 1.00 84.12 85 CYS A C 1
ATOM 645 O O . CYS A 1 85 ? -10.755 -9.385 0.546 1.00 84.12 85 CYS A O 1
ATOM 647 N N . ILE A 1 86 ? -10.143 -7.390 -0.273 1.00 82.94 86 ILE A N 1
ATOM 648 C CA . ILE A 1 86 ? -10.410 -6.648 0.968 1.00 82.94 86 ILE A CA 1
ATOM 649 C C . ILE A 1 86 ? -11.906 -6.688 1.316 1.00 82.94 86 ILE A C 1
ATOM 651 O O . ILE A 1 86 ? -12.271 -6.962 2.459 1.00 82.94 86 ILE A O 1
ATOM 655 N N . GLY A 1 87 ? -12.782 -6.445 0.335 1.00 82.00 87 GLY A N 1
ATOM 656 C CA . GLY A 1 87 ? -14.233 -6.511 0.537 1.00 82.00 87 GLY A CA 1
ATOM 657 C C . GLY A 1 87 ? -14.726 -7.921 0.854 1.00 82.00 87 GLY A C 1
ATOM 658 O O . GLY A 1 87 ? -15.543 -8.108 1.755 1.00 82.00 87 GLY A O 1
ATOM 659 N N . PHE A 1 88 ? -14.172 -8.915 0.162 1.00 82.75 88 PHE A N 1
ATOM 660 C CA . PHE A 1 88 ? -14.445 -10.326 0.392 1.00 82.75 88 PHE A CA 1
ATOM 661 C C . PHE A 1 88 ? -14.017 -10.766 1.795 1.00 82.75 88 PHE A C 1
ATOM 663 O O . PHE A 1 88 ? -14.813 -11.364 2.516 1.00 82.75 88 PHE A O 1
ATOM 670 N N . GLY A 1 89 ? -12.803 -10.400 2.223 1.00 85.44 89 GLY A N 1
ATOM 671 C CA . GLY A 1 89 ? -12.307 -10.653 3.576 1.00 85.44 89 GLY A CA 1
ATOM 672 C C . GLY A 1 89 ? -13.183 -10.001 4.647 1.00 85.44 89 GLY A C 1
ATOM 673 O O . GLY A 1 89 ? -13.512 -10.639 5.644 1.00 85.44 89 GLY A O 1
ATOM 674 N N . GLY A 1 90 ? -13.645 -8.769 4.411 1.00 82.88 90 GLY A N 1
ATOM 675 C CA . GLY A 1 90 ? -14.607 -8.097 5.285 1.00 82.88 90 GLY A CA 1
ATOM 676 C C . GLY A 1 90 ? -15.938 -8.846 5.401 1.00 82.88 90 GLY A C 1
ATOM 677 O O . GLY A 1 90 ? -16.425 -9.051 6.509 1.00 82.88 90 GLY A O 1
ATOM 678 N N . GLY A 1 91 ? -16.509 -9.309 4.283 1.00 84.94 91 GLY A N 1
ATOM 679 C CA . GLY A 1 91 ? -17.751 -10.096 4.291 1.00 84.94 91 GLY A CA 1
ATOM 680 C C . GLY A 1 91 ? -17.600 -11.457 4.969 1.00 84.94 91 GLY A C 1
ATOM 681 O O . GLY A 1 91 ? -18.486 -11.876 5.713 1.00 84.94 91 GLY A O 1
ATOM 682 N N . VAL A 1 92 ? -16.444 -12.097 4.797 1.00 84.31 92 VAL A N 1
ATOM 683 C CA . VAL A 1 92 ? -16.055 -13.320 5.507 1.00 84.31 92 VAL A CA 1
ATOM 684 C C . VAL A 1 92 ? -16.026 -13.090 7.021 1.00 84.31 92 VAL A C 1
ATOM 686 O O . VAL A 1 92 ? -16.687 -13.821 7.757 1.00 84.31 92 VAL A O 1
ATOM 689 N N . LEU A 1 93 ? -15.349 -12.044 7.500 1.00 84.50 93 LEU A N 1
ATOM 690 C CA . LEU A 1 93 ? -15.307 -11.717 8.931 1.00 84.50 93 LEU A CA 1
ATOM 691 C C . LEU A 1 93 ? -16.694 -11.398 9.499 1.00 84.50 93 LEU A C 1
ATOM 693 O O . LEU A 1 93 ? -17.027 -11.831 10.600 1.00 84.50 93 LEU A O 1
ATOM 697 N N . LEU A 1 94 ? -17.525 -10.685 8.737 1.00 82.56 94 LEU A N 1
ATOM 698 C CA . LEU A 1 94 ? -18.895 -10.362 9.134 1.00 82.56 94 LEU A CA 1
ATOM 699 C C . LEU A 1 94 ? -19.740 -11.633 9.287 1.00 82.56 94 LEU A C 1
ATOM 701 O O . LEU A 1 94 ? -20.462 -11.781 10.269 1.00 82.56 94 LEU A O 1
ATOM 705 N N . SER A 1 95 ? -19.604 -12.580 8.357 1.00 82.00 95 SER A N 1
ATOM 706 C CA . SER A 1 95 ? -20.293 -13.870 8.440 1.00 82.00 95 SER A CA 1
ATOM 707 C C . SER A 1 95 ? -19.808 -14.734 9.613 1.00 82.00 95 SER A C 1
ATOM 709 O O . SER A 1 95 ? -20.628 -15.377 10.262 1.00 82.00 95 SER A O 1
ATOM 711 N N . LEU A 1 96 ? -18.512 -14.681 9.951 1.00 81.25 96 LEU A N 1
ATOM 712 C CA . LEU A 1 96 ? -17.940 -15.334 11.136 1.00 81.25 96 LEU A CA 1
ATOM 713 C C . LEU A 1 96 ? -18.487 -14.735 12.437 1.00 81.25 96 LEU A C 1
ATOM 715 O O . LEU A 1 96 ? -18.904 -15.478 13.324 1.00 81.25 96 LEU A O 1
ATOM 719 N N . LEU A 1 97 ? -18.545 -13.40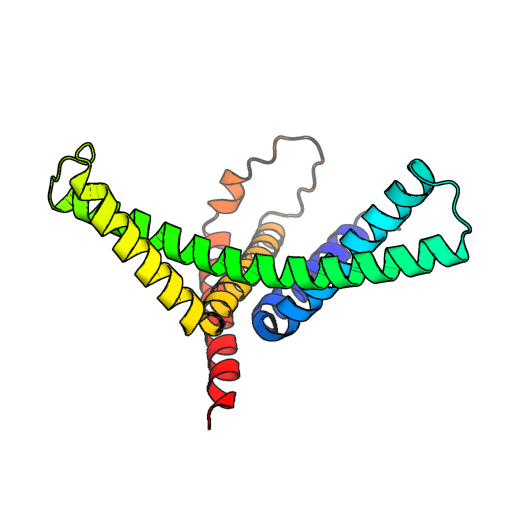4 12.536 1.00 82.69 97 LEU A N 1
ATOM 720 C CA . LEU A 1 97 ? -19.152 -12.712 13.678 1.00 82.69 97 LEU A CA 1
ATOM 721 C C . LEU A 1 97 ? -20.626 -13.095 13.835 1.00 82.69 97 LEU A C 1
ATOM 723 O O . LEU A 1 97 ? -21.079 -13.387 14.940 1.00 82.69 97 LEU A O 1
ATOM 727 N N . LEU A 1 98 ? -21.369 -13.143 12.728 1.00 79.94 98 LEU A N 1
ATOM 728 C CA . LEU A 1 98 ? -22.774 -13.535 12.743 1.00 79.94 98 LEU A CA 1
ATOM 729 C C . LEU A 1 98 ? -22.949 -14.996 13.180 1.00 79.94 98 LEU A C 1
ATOM 731 O O . LEU A 1 98 ? -23.818 -15.287 13.998 1.00 79.94 98 LEU A O 1
ATOM 735 N N . ALA A 1 99 ? -22.093 -15.901 12.695 1.00 79.31 99 ALA A N 1
ATOM 736 C CA . ALA A 1 99 ? -22.082 -17.302 13.107 1.00 79.31 99 ALA A CA 1
ATOM 737 C C . ALA A 1 99 ? -21.792 -17.456 14.608 1.00 79.31 99 ALA A C 1
ATOM 739 O O . ALA A 1 99 ? -22.442 -18.259 15.279 1.00 79.31 99 ALA A O 1
ATOM 740 N N . GLN A 1 100 ? -20.881 -16.642 15.152 1.00 79.69 100 GLN A N 1
ATOM 741 C CA . GLN A 1 100 ? -20.564 -16.624 16.579 1.00 79.69 100 GLN A CA 1
ATOM 742 C C . GLN A 1 100 ? -21.740 -16.115 17.427 1.00 79.69 100 GLN A C 1
ATOM 744 O O . GLN A 1 100 ? -22.058 -16.715 18.453 1.00 79.69 100 GLN A O 1
ATOM 749 N N . VAL A 1 101 ? -22.426 -15.052 16.990 1.00 81.44 101 VAL A N 1
ATOM 750 C CA . VAL A 1 101 ? -23.618 -14.508 17.673 1.00 81.44 101 VAL A CA 1
ATOM 751 C C . VAL A 1 101 ? -24.780 -15.505 17.651 1.00 81.44 101 VAL A C 1
ATOM 753 O O . VAL A 1 101 ? -25.468 -15.679 18.655 1.00 81.44 101 VAL A O 1
ATOM 756 N N . LEU A 1 102 ? -24.974 -16.198 16.528 1.00 79.44 102 LEU A N 1
ATOM 757 C CA . LEU A 1 102 ? -26.034 -17.194 16.341 1.00 79.44 102 LEU A CA 1
ATOM 758 C C . LEU A 1 102 ? -25.685 -18.574 16.930 1.00 79.44 102 LEU A C 1
ATOM 760 O O . LEU A 1 102 ? -26.511 -19.481 16.858 1.00 79.44 102 LEU A O 1
ATOM 764 N N . LYS A 1 103 ? -24.486 -18.742 17.517 1.00 77.19 103 LYS A N 1
ATOM 765 C CA . LYS A 1 103 ? -23.950 -20.018 18.036 1.00 77.19 103 LYS A CA 1
ATOM 766 C C . LYS A 1 103 ? -24.037 -21.171 17.024 1.00 77.19 103 LYS A C 1
ATOM 768 O O . LYS A 1 103 ? -24.284 -22.317 17.396 1.00 77.19 103 LYS A O 1
ATOM 773 N N . LEU A 1 104 ? -23.849 -20.869 15.741 1.00 67.69 104 LEU A N 1
ATOM 774 C CA . LEU A 1 104 ? -23.862 -21.874 14.682 1.00 67.69 104 LEU A CA 1
ATOM 775 C C . LEU A 1 104 ? -22.541 -22.644 14.677 1.00 67.69 104 LEU A C 1
ATOM 777 O O . LEU A 1 104 ? -21.467 -22.065 14.849 1.00 67.69 104 LEU A O 1
ATOM 781 N N . ASN A 1 105 ? -22.619 -23.957 14.464 1.00 69.12 105 ASN A N 1
ATOM 782 C CA . ASN A 1 105 ? -21.431 -24.789 14.370 1.00 69.12 105 ASN A CA 1
ATOM 783 C C . ASN A 1 105 ? -20.728 -24.525 13.027 1.00 69.12 105 ASN A C 1
ATOM 785 O O . ASN A 1 105 ? -21.192 -24.940 11.968 1.00 69.12 105 ASN A O 1
ATOM 789 N N . ILE A 1 106 ? -19.603 -23.815 13.086 1.00 62.66 106 ILE A N 1
ATOM 790 C CA . ILE A 1 106 ? -18.753 -23.426 11.945 1.00 62.66 106 ILE A CA 1
ATOM 791 C C . ILE A 1 106 ? -18.205 -24.604 11.123 1.00 62.66 106 ILE A C 1
ATOM 793 O O . ILE A 1 106 ? -17.700 -24.386 10.026 1.00 62.66 106 ILE A O 1
ATOM 797 N N . LEU A 1 107 ? -18.278 -25.833 11.642 1.00 59.81 107 LEU A N 1
ATOM 798 C CA . LEU A 1 107 ? -17.701 -27.016 11.002 1.00 59.81 107 LEU A CA 1
ATOM 799 C C . LEU A 1 107 ? -18.629 -27.681 9.973 1.00 59.81 107 LEU A C 1
ATOM 801 O O . LEU A 1 107 ? -18.203 -28.590 9.262 1.00 59.81 107 LEU A O 1
ATOM 805 N N . GLU A 1 108 ? -19.889 -27.252 9.874 1.00 66.44 108 GLU A N 1
ATOM 806 C CA . GLU A 1 108 ? -20.815 -27.826 8.899 1.00 66.44 108 GLU A CA 1
ATOM 807 C C . GLU A 1 108 ? -20.659 -27.183 7.518 1.00 66.44 108 GLU A C 1
ATOM 809 O O . GLU A 1 108 ? -20.655 -25.961 7.368 1.00 66.44 108 GLU A O 1
ATOM 814 N N . TRP A 1 109 ? -20.594 -28.023 6.477 1.00 63.78 109 TRP A N 1
ATOM 815 C CA . TRP A 1 109 ? -20.438 -27.612 5.073 1.00 63.78 109 TRP A CA 1
ATOM 816 C C . TRP A 1 109 ? -21.473 -26.557 4.636 1.00 63.78 109 TRP A C 1
ATOM 818 O O . TRP A 1 109 ? -21.199 -25.701 3.794 1.00 63.78 109 TRP A O 1
ATOM 828 N N . TYR A 1 110 ? -22.656 -26.579 5.255 1.00 67.94 110 TYR A N 1
ATOM 829 C CA . TYR A 1 110 ? -23.741 -25.642 4.987 1.00 67.94 110 TYR A CA 1
ATOM 830 C C . TYR A 1 110 ? -23.425 -24.191 5.397 1.00 67.94 110 TYR A C 1
ATOM 832 O O . TYR A 1 110 ? -23.978 -23.273 4.800 1.00 67.94 110 TYR A O 1
ATOM 840 N N . ALA A 1 111 ? -22.514 -23.951 6.348 1.00 68.81 111 ALA A N 1
ATOM 841 C CA . ALA A 1 111 ? -22.127 -22.602 6.781 1.00 68.81 111 ALA A CA 1
ATOM 842 C C . ALA A 1 111 ? -21.171 -21.896 5.796 1.00 68.81 111 ALA A C 1
ATOM 844 O O . ALA A 1 111 ? -21.146 -20.665 5.724 1.00 68.81 111 ALA A O 1
ATOM 845 N N . TYR A 1 112 ? -20.432 -22.654 4.978 1.00 75.62 112 TYR A N 1
ATOM 846 C CA . TYR A 1 112 ? -19.484 -22.098 4.004 1.00 75.62 112 TYR A CA 1
ATOM 847 C C . TYR A 1 112 ? -20.171 -21.443 2.802 1.00 75.62 112 TYR A C 1
ATOM 849 O O . TYR A 1 112 ? -19.688 -20.441 2.274 1.00 75.62 112 TYR A O 1
ATOM 857 N N . ILE A 1 113 ? -21.317 -21.978 2.380 1.00 79.12 113 ILE A N 1
ATOM 858 C CA . ILE A 1 113 ? -22.084 -21.462 1.240 1.00 79.12 113 ILE A CA 1
ATOM 859 C C . ILE A 1 113 ? -22.559 -20.013 1.486 1.00 79.12 113 ILE A C 1
ATOM 861 O O . ILE A 1 113 ? -22.220 -19.144 0.680 1.00 79.12 113 ILE A O 1
ATOM 865 N N . PRO A 1 114 ? -23.277 -19.684 2.581 1.00 77.62 114 PRO A N 1
ATOM 866 C CA . PRO A 1 114 ? -23.691 -18.310 2.852 1.00 77.62 114 PRO A CA 1
ATOM 867 C C . PRO A 1 114 ? -22.495 -17.388 3.113 1.00 77.62 114 PRO A C 1
ATOM 869 O O . PRO A 1 114 ? -22.533 -16.231 2.705 1.00 77.62 114 PRO A O 1
ATOM 872 N N . MET A 1 115 ? -21.412 -17.888 3.712 1.00 79.44 115 MET A N 1
ATOM 873 C CA . MET A 1 115 ? -20.171 -17.133 3.912 1.00 79.44 115 MET A CA 1
ATOM 874 C C . MET A 1 115 ? -19.533 -16.699 2.585 1.00 79.44 115 MET A C 1
ATOM 876 O O . MET A 1 115 ? -19.180 -15.530 2.429 1.00 79.44 115 MET A O 1
ATOM 880 N N . LEU A 1 116 ? -19.450 -17.598 1.599 1.00 83.00 116 LEU A N 1
ATOM 881 C CA . LEU A 1 116 ? -18.967 -17.265 0.256 1.00 83.00 116 LEU A CA 1
ATOM 882 C C . LEU A 1 116 ? -19.898 -16.291 -0.468 1.00 83.00 116 LEU A C 1
ATOM 884 O O . LEU A 1 116 ? -19.418 -15.362 -1.116 1.00 83.00 116 LEU A O 1
ATOM 888 N N . VAL A 1 117 ? -21.215 -16.472 -0.347 1.00 85.06 117 VAL A N 1
ATOM 889 C CA . VAL A 1 117 ? -22.200 -15.585 -0.984 1.00 85.06 117 VAL A CA 1
ATOM 890 C C . VAL A 1 117 ? -22.121 -14.177 -0.394 1.00 85.06 117 VAL A C 1
ATOM 892 O O . VAL A 1 117 ? -21.996 -13.213 -1.145 1.00 85.06 117 VAL A O 1
ATOM 895 N N . ILE A 1 118 ? -22.127 -14.045 0.935 1.00 84.00 118 ILE A N 1
ATOM 896 C CA . ILE A 1 118 ? -22.018 -12.755 1.633 1.00 84.00 118 ILE A CA 1
ATOM 897 C C . ILE A 1 118 ? -20.659 -12.108 1.344 1.00 84.00 118 ILE A C 1
ATOM 899 O O . ILE A 1 118 ? -20.603 -10.920 1.026 1.00 84.00 118 ILE A O 1
ATOM 903 N N . GLY A 1 119 ? -19.573 -12.887 1.381 1.00 84.19 119 GLY A N 1
ATOM 904 C CA . GLY A 1 119 ? -18.231 -12.439 1.013 1.00 84.19 119 GLY A CA 1
ATOM 905 C C . GLY A 1 119 ? -18.173 -11.899 -0.415 1.00 84.19 119 GLY A C 1
ATOM 906 O O . GLY A 1 119 ? -17.710 -10.783 -0.638 1.00 84.19 119 GLY A O 1
ATOM 907 N N . SER A 1 120 ? -18.693 -12.647 -1.391 1.00 85.19 120 SER A N 1
ATOM 908 C CA . SER A 1 120 ? -18.718 -12.228 -2.796 1.00 85.19 120 SER A CA 1
ATOM 909 C C . SER A 1 120 ? -19.609 -11.006 -3.020 1.00 85.19 120 SER A C 1
ATOM 911 O O . SER A 1 120 ? -19.263 -10.145 -3.829 1.00 85.19 120 SER A O 1
ATOM 913 N N . LEU A 1 121 ? -20.739 -10.903 -2.312 1.00 86.38 121 LEU A N 1
ATOM 914 C CA . LEU A 1 121 ? -21.641 -9.757 -2.406 1.00 86.38 121 LEU A CA 1
ATOM 915 C C . LEU A 1 121 ? -20.970 -8.489 -1.866 1.00 86.38 121 LEU A C 1
ATOM 917 O O . LEU A 1 121 ? -20.997 -7.453 -2.531 1.00 86.38 121 LEU A O 1
ATOM 921 N N . LEU A 1 122 ? -20.311 -8.576 -0.702 1.00 83.69 122 LEU A N 1
ATOM 922 C CA . LEU A 1 122 ? -19.540 -7.458 -0.159 1.00 83.69 122 LEU A CA 1
ATOM 923 C C . LEU A 1 122 ? -18.343 -7.117 -1.050 1.00 83.69 122 LEU A C 1
ATOM 925 O O . LEU A 1 122 ? -18.124 -5.939 -1.312 1.00 83.69 122 LEU A O 1
ATOM 929 N N . GLY A 1 123 ? -17.618 -8.106 -1.576 1.00 81.25 123 GLY A N 1
ATOM 930 C CA . GLY A 1 123 ? -16.528 -7.883 -2.532 1.00 81.25 123 GLY A CA 1
ATOM 931 C C . GLY A 1 123 ? -16.989 -7.177 -3.814 1.00 81.25 123 GLY A C 1
ATOM 932 O O . GLY A 1 123 ? -16.324 -6.267 -4.308 1.00 81.25 123 GLY A O 1
ATOM 933 N N . ALA A 1 124 ? -18.164 -7.527 -4.343 1.00 84.19 124 ALA A N 1
ATOM 934 C CA . ALA A 1 124 ? -18.756 -6.830 -5.484 1.00 84.19 124 ALA A CA 1
ATOM 935 C C . ALA A 1 124 ? -19.194 -5.399 -5.118 1.00 84.19 124 ALA A C 1
ATOM 937 O O . ALA A 1 124 ? -18.979 -4.460 -5.891 1.00 84.19 124 ALA A O 1
ATOM 938 N N . LEU A 1 125 ? -19.756 -5.210 -3.920 1.00 83.75 125 LEU A N 1
ATOM 939 C CA . LEU A 1 125 ? -20.166 -3.902 -3.413 1.00 83.75 125 LEU A CA 1
ATOM 940 C C . LEU A 1 125 ? -18.966 -2.963 -3.203 1.00 83.75 125 LEU A C 1
ATOM 942 O O . LEU A 1 125 ? -19.041 -1.782 -3.558 1.00 83.75 125 LEU A O 1
ATOM 946 N N . THR A 1 126 ? -17.838 -3.469 -2.689 1.00 81.38 126 THR A N 1
ATOM 947 C CA . THR A 1 126 ? -16.602 -2.678 -2.568 1.00 81.38 126 THR A CA 1
ATOM 948 C C . THR A 1 126 ? -16.044 -2.298 -3.936 1.00 81.38 126 THR A C 1
ATOM 950 O O . THR A 1 126 ? -15.591 -1.164 -4.114 1.00 81.38 126 THR A O 1
ATOM 953 N N . LEU A 1 127 ? -16.155 -3.178 -4.939 1.00 78.38 127 LEU A N 1
ATOM 954 C CA . LEU A 1 127 ? -15.791 -2.870 -6.325 1.00 78.38 127 LEU A CA 1
ATOM 955 C C . LEU A 1 127 ? -16.666 -1.768 -6.939 1.00 78.38 127 LEU A C 1
ATOM 957 O O . LEU A 1 127 ? -16.158 -0.890 -7.650 1.00 78.38 127 LEU A O 1
ATOM 961 N N . TYR A 1 128 ? -17.971 -1.788 -6.656 1.00 81.19 128 TYR A N 1
ATOM 962 C CA . TYR A 1 128 ? -18.905 -0.763 -7.120 1.00 81.19 128 TYR A CA 1
ATOM 963 C C . TYR A 1 128 ? -18.558 0.608 -6.524 1.00 81.19 128 TYR A C 1
ATOM 965 O O . TYR A 1 128 ? -18.395 1.594 -7.249 1.00 81.19 128 TYR A O 1
ATOM 973 N N . ASN A 1 129 ? -18.297 0.647 -5.215 1.00 78.44 129 ASN A N 1
ATOM 974 C CA . ASN A 1 129 ? -17.897 1.853 -4.488 1.00 78.44 129 ASN A CA 1
ATOM 975 C C . ASN A 1 129 ? -16.377 2.084 -4.449 1.00 78.44 129 ASN A C 1
ATOM 977 O O . ASN A 1 129 ? -15.881 2.811 -3.583 1.00 78.44 129 ASN A O 1
ATOM 981 N N . ARG A 1 130 ? -15.621 1.547 -5.422 1.00 73.94 130 ARG A N 1
ATOM 982 C CA . ARG A 1 130 ? -14.144 1.582 -5.439 1.00 73.94 130 ARG A CA 1
ATOM 983 C C . ARG A 1 130 ? -13.536 2.955 -5.168 1.00 73.94 130 ARG A C 1
ATOM 985 O O . ARG A 1 130 ? -12.491 3.051 -4.540 1.00 73.94 130 ARG A O 1
ATOM 992 N N . ARG A 1 131 ? -14.171 4.036 -5.640 1.00 69.00 131 ARG A N 1
ATOM 993 C CA . ARG A 1 131 ? -13.643 5.401 -5.473 1.00 69.00 131 ARG A CA 1
ATOM 994 C C . ARG A 1 131 ? -13.604 5.820 -4.004 1.00 69.00 131 ARG A C 1
ATOM 996 O O . ARG A 1 131 ? -12.659 6.491 -3.611 1.00 69.00 131 ARG A O 1
ATOM 1003 N N . ILE A 1 132 ? -14.610 5.420 -3.229 1.00 70.25 132 ILE A N 1
ATOM 1004 C CA . ILE A 1 132 ? -14.718 5.732 -1.802 1.00 70.25 132 ILE A CA 1
ATOM 1005 C C . ILE A 1 132 ? -13.703 4.892 -1.025 1.00 70.25 132 ILE A C 1
ATOM 1007 O O . ILE A 1 132 ? -12.949 5.435 -0.231 1.00 70.25 132 ILE A O 1
ATOM 1011 N N . PHE A 1 133 ? -13.606 3.594 -1.323 1.00 70.75 133 PHE A N 1
ATOM 1012 C CA . PHE A 1 133 ? -12.633 2.713 -0.672 1.00 70.75 133 PHE A CA 1
ATOM 1013 C C . PHE A 1 133 ? -11.187 3.153 -0.908 1.00 70.75 133 PHE A C 1
ATOM 1015 O O . PHE A 1 133 ? -10.427 3.290 0.045 1.00 70.75 133 PHE A O 1
ATOM 1022 N N . VAL A 1 134 ? -10.811 3.438 -2.158 1.00 73.25 134 VAL A N 1
ATOM 1023 C CA . VAL A 1 134 ? -9.460 3.926 -2.477 1.00 73.25 134 VAL A CA 1
ATOM 1024 C C . VAL A 1 134 ? -9.173 5.244 -1.760 1.00 73.25 134 VAL A C 1
ATOM 1026 O O . VAL A 1 134 ? -8.081 5.415 -1.231 1.00 73.25 134 VAL A O 1
ATOM 1029 N N . SER A 1 135 ? -10.154 6.148 -1.690 1.00 73.50 135 SER A N 1
ATOM 1030 C CA . SER A 1 135 ? -10.042 7.390 -0.922 1.00 73.50 135 SER A CA 1
ATOM 1031 C C . SER A 1 135 ? -9.741 7.096 0.552 1.00 73.50 135 SER A C 1
ATOM 1033 O O . SER A 1 135 ? -8.686 7.494 1.034 1.00 73.50 135 SER A O 1
ATOM 1035 N N . ILE A 1 136 ? -10.560 6.285 1.224 1.00 75.62 136 ILE A N 1
ATOM 1036 C CA . ILE A 1 136 ? -10.359 5.905 2.631 1.00 75.62 136 ILE A CA 1
ATOM 1037 C C . ILE A 1 136 ? -8.959 5.324 2.868 1.00 75.62 136 ILE A C 1
ATOM 1039 O O . ILE A 1 136 ? -8.258 5.779 3.768 1.00 75.62 136 ILE A O 1
ATOM 1043 N N . PHE A 1 137 ? -8.513 4.371 2.044 1.00 73.25 137 PHE A N 1
ATOM 1044 C CA . PHE A 1 137 ? -7.182 3.776 2.192 1.00 73.25 137 PHE A CA 1
ATOM 1045 C C . PHE A 1 137 ? -6.057 4.790 1.973 1.00 73.25 137 PHE A C 1
ATOM 1047 O O . PHE A 1 137 ? -5.107 4.821 2.748 1.00 73.25 137 PHE A O 1
ATOM 1054 N N . THR A 1 138 ? -6.161 5.652 0.958 1.00 74.88 138 THR A N 1
ATOM 1055 C CA . THR A 1 138 ? -5.137 6.684 0.714 1.00 74.88 138 THR A CA 1
ATOM 1056 C C . THR A 1 138 ? -5.109 7.760 1.796 1.00 74.88 138 THR A C 1
ATOM 1058 O O . THR A 1 138 ? -4.027 8.199 2.177 1.00 74.88 138 THR A O 1
ATOM 1061 N N . ALA A 1 139 ? -6.270 8.142 2.334 1.00 76.00 139 ALA A N 1
ATOM 1062 C CA . ALA A 1 139 ? -6.370 9.041 3.476 1.00 76.00 139 ALA A CA 1
ATOM 1063 C C . ALA A 1 139 ? -5.778 8.399 4.736 1.00 76.00 139 ALA A C 1
ATOM 1065 O O . ALA A 1 139 ? -5.053 9.067 5.462 1.00 76.00 139 ALA A O 1
ATOM 1066 N N . TYR A 1 140 ? -6.019 7.104 4.968 1.00 78.44 140 TYR A N 1
ATOM 1067 C CA . TYR A 1 140 ? -5.440 6.370 6.095 1.00 78.44 140 TYR A CA 1
ATOM 1068 C C . TYR A 1 140 ? -3.917 6.274 5.993 1.00 78.44 140 TYR A C 1
ATOM 1070 O O . TYR A 1 140 ? -3.232 6.644 6.937 1.00 78.44 140 TYR A O 1
ATOM 1078 N N . ILE A 1 141 ? -3.383 5.863 4.837 1.00 76.12 141 ILE A N 1
ATOM 1079 C CA . ILE A 1 141 ? -1.931 5.764 4.605 1.00 76.12 141 ILE A CA 1
ATOM 1080 C C . ILE A 1 141 ? -1.261 7.144 4.729 1.00 76.12 141 ILE A C 1
ATOM 1082 O O . ILE A 1 141 ? -0.207 7.280 5.352 1.00 76.12 141 ILE A O 1
ATOM 1086 N N . GLY A 1 142 ? -1.883 8.190 4.172 1.00 73.31 142 GLY A N 1
ATOM 1087 C CA . GLY A 1 142 ? -1.398 9.565 4.304 1.00 73.31 142 GLY A CA 1
ATOM 1088 C C . GLY A 1 142 ? -1.429 10.060 5.752 1.00 73.31 142 GLY A C 1
ATOM 1089 O O . GLY A 1 142 ? -0.451 10.630 6.232 1.00 73.31 142 GLY A O 1
ATOM 1090 N N . ALA A 1 143 ? -2.517 9.792 6.478 1.00 73.94 143 ALA A N 1
ATOM 1091 C CA . ALA A 1 143 ? -2.653 10.141 7.888 1.00 73.94 143 ALA A CA 1
ATOM 1092 C C . ALA A 1 143 ? -1.673 9.367 8.775 1.00 73.94 143 ALA A C 1
ATOM 1094 O O . ALA A 1 143 ? -1.105 9.963 9.684 1.00 73.94 143 ALA A O 1
ATOM 1095 N N . SER A 1 144 ? -1.414 8.084 8.501 1.00 71.25 144 SER A N 1
ATOM 1096 C CA . SER A 1 144 ? -0.431 7.298 9.251 1.00 71.25 144 SER A CA 1
ATOM 1097 C C . SER A 1 144 ? 0.986 7.830 9.055 1.00 71.25 144 SER A C 1
ATOM 1099 O O . SER A 1 144 ? 1.733 7.905 10.026 1.00 71.25 144 SER A O 1
ATOM 1101 N N . ALA A 1 145 ? 1.341 8.259 7.837 1.00 71.88 145 ALA A N 1
ATOM 1102 C CA . ALA A 1 145 ? 2.639 8.871 7.553 1.00 71.88 145 ALA A CA 1
ATOM 1103 C C . ALA A 1 145 ? 2.808 10.221 8.277 1.00 71.88 145 ALA A C 1
ATOM 1105 O O . ALA A 1 145 ? 3.852 10.481 8.875 1.00 71.88 145 ALA A O 1
ATOM 1106 N N . LEU A 1 146 ? 1.759 11.055 8.291 1.00 71.75 146 LEU A N 1
ATOM 1107 C CA . LEU A 1 146 ? 1.753 12.322 9.033 1.00 71.75 146 LEU A CA 1
ATOM 1108 C C . LEU A 1 146 ? 1.776 12.105 10.551 1.00 71.75 146 LEU A C 1
ATOM 1110 O O . LEU A 1 146 ? 2.475 12.819 11.262 1.00 71.75 146 LEU A O 1
ATOM 1114 N N . ALA A 1 147 ? 1.058 11.106 11.058 1.00 73.06 147 ALA A N 1
ATOM 1115 C CA . ALA A 1 147 ? 1.072 10.770 12.475 1.00 73.06 147 ALA A CA 1
ATOM 1116 C C . ALA A 1 147 ? 2.457 10.269 12.921 1.00 73.06 147 ALA A C 1
ATOM 1118 O O . ALA A 1 147 ? 2.916 10.655 13.992 1.00 73.06 147 ALA A O 1
ATOM 1119 N N . GLN A 1 148 ? 3.166 9.499 12.082 1.00 69.19 148 GLN A N 1
ATOM 1120 C CA . GLN A 1 148 ? 4.552 9.093 12.354 1.00 69.19 148 GLN A CA 1
ATOM 1121 C C . GLN A 1 148 ? 5.494 10.302 12.385 1.00 69.19 148 GLN A C 1
ATOM 1123 O O . GLN A 1 148 ? 6.352 10.387 13.257 1.00 69.19 148 GLN A O 1
ATOM 1128 N N . PHE A 1 149 ? 5.309 11.264 11.476 1.00 69.12 149 PHE A N 1
ATOM 1129 C CA . PHE A 1 149 ? 6.065 12.519 11.485 1.00 69.12 149 PHE A CA 1
ATOM 1130 C C . PHE A 1 149 ? 5.848 13.306 12.787 1.00 69.12 149 PHE A C 1
ATOM 1132 O O . PHE A 1 149 ? 6.804 13.801 13.380 1.00 69.12 149 PHE A O 1
ATOM 1139 N N . VAL A 1 150 ? 4.597 13.420 13.247 1.00 69.75 150 VAL A N 1
ATOM 1140 C CA . VAL A 1 150 ? 4.270 14.132 14.493 1.00 69.75 150 VAL A CA 1
ATOM 1141 C C . VAL A 1 150 ? 4.854 13.414 15.710 1.00 69.75 150 VAL A C 1
ATOM 1143 O O . VAL A 1 150 ? 5.426 14.072 16.574 1.00 69.75 150 VAL A O 1
ATOM 1146 N N . ASP A 1 151 ? 4.778 12.083 15.762 1.00 71.06 151 ASP A N 1
ATOM 1147 C CA . ASP A 1 151 ? 5.379 11.295 16.846 1.00 71.06 151 ASP A CA 1
ATOM 1148 C C . ASP A 1 151 ? 6.910 11.474 16.891 1.00 71.06 151 ASP A C 1
ATOM 1150 O O . ASP A 1 151 ? 7.473 11.719 17.955 1.00 71.06 151 ASP A O 1
ATOM 1154 N N . GLN A 1 152 ? 7.578 11.487 15.730 1.00 67.88 152 GLN A N 1
ATOM 1155 C CA . GLN A 1 152 ? 9.022 11.746 15.617 1.00 67.88 152 GLN A CA 1
ATOM 1156 C C . GLN A 1 152 ? 9.423 13.180 16.004 1.00 67.88 152 GLN A C 1
ATOM 1158 O O . GLN A 1 152 ? 10.518 13.394 16.524 1.00 67.88 152 GLN A O 1
ATOM 1163 N N . MET A 1 153 ? 8.553 14.168 15.774 1.00 65.19 153 MET A N 1
ATOM 1164 C CA . MET A 1 153 ? 8.770 15.556 16.206 1.00 65.19 153 MET A CA 1
ATOM 1165 C C . MET A 1 153 ? 8.659 15.716 17.725 1.00 65.19 153 MET A C 1
ATOM 1167 O O . MET A 1 153 ? 9.413 16.489 18.311 1.00 65.19 153 MET A O 1
ATOM 1171 N N . VAL A 1 154 ? 7.732 14.993 18.362 1.00 66.62 154 VAL A N 1
ATOM 1172 C CA . VAL A 1 154 ? 7.472 15.089 19.808 1.00 66.62 154 VAL A CA 1
ATOM 1173 C C . VAL A 1 154 ? 8.466 14.257 20.624 1.00 66.62 154 VAL A C 1
ATOM 1175 O O . VAL A 1 154 ? 8.969 14.741 21.634 1.00 66.62 154 VAL A O 1
ATOM 1178 N N . ASN A 1 155 ? 8.788 13.038 20.181 1.00 64.25 155 ASN A N 1
ATOM 1179 C CA . ASN A 1 155 ? 9.686 12.123 20.901 1.00 64.25 155 ASN A CA 1
ATOM 1180 C C . ASN A 1 155 ? 11.176 12.306 20.544 1.00 64.25 155 ASN A C 1
ATOM 1182 O O . ASN A 1 155 ? 12.042 11.663 21.138 1.00 64.25 155 ASN A O 1
ATOM 1186 N N . GLY A 1 156 ? 11.487 13.193 19.594 1.00 57.28 156 GLY A N 1
ATOM 1187 C CA . GLY A 1 156 ? 12.837 13.401 19.076 1.00 57.28 156 GLY A CA 1
ATOM 1188 C C . GLY A 1 156 ? 13.253 12.346 18.042 1.00 57.28 156 GLY A C 1
ATOM 1189 O O . GLY A 1 156 ? 12.786 11.207 18.035 1.00 57.28 156 GLY A O 1
ATOM 1190 N N . ILE A 1 157 ? 14.161 12.728 17.140 1.00 57.06 157 ILE A N 1
ATOM 1191 C CA . ILE A 1 157 ? 14.609 11.895 16.014 1.00 57.06 157 ILE A CA 1
ATOM 1192 C C . ILE A 1 157 ? 15.593 10.820 16.517 1.00 57.06 157 ILE A C 1
ATOM 1194 O O . ILE A 1 157 ? 16.806 10.974 16.399 1.00 57.06 157 ILE A O 1
ATOM 1198 N N . ASN A 1 158 ? 15.095 9.721 17.088 1.00 49.09 158 ASN A N 1
ATOM 1199 C CA . ASN A 1 158 ? 15.918 8.554 17.430 1.00 49.09 158 ASN A CA 1
ATOM 1200 C C . ASN A 1 158 ? 16.022 7.599 16.232 1.00 49.09 158 ASN A C 1
ATOM 1202 O O . ASN A 1 158 ? 15.380 6.555 16.175 1.00 49.09 158 ASN A O 1
ATOM 1206 N N . LEU A 1 159 ? 16.851 7.960 15.251 1.00 53.53 159 LEU A N 1
ATOM 1207 C CA . LEU A 1 159 ? 17.313 7.026 14.219 1.00 53.53 159 LEU A CA 1
ATOM 1208 C C . LEU A 1 159 ? 18.556 6.284 14.742 1.00 53.53 159 LEU A C 1
ATOM 1210 O O . LEU A 1 159 ? 19.648 6.452 14.206 1.00 53.53 159 LEU A O 1
ATOM 1214 N N . GLN A 1 160 ? 18.423 5.510 15.826 1.00 42.78 160 GLN A N 1
ATOM 1215 C CA . GLN A 1 160 ? 19.501 4.612 16.252 1.00 42.78 160 GLN A CA 1
ATOM 1216 C C . GLN A 1 160 ? 19.456 3.338 15.392 1.00 42.78 160 GLN A C 1
ATOM 1218 O O . GLN A 1 160 ? 18.462 2.616 15.452 1.00 42.78 160 GLN A O 1
ATOM 1223 N N . PRO A 1 161 ? 20.488 3.030 14.579 1.00 43.78 161 PRO A N 1
ATOM 1224 C CA . PRO A 1 161 ? 20.428 1.963 13.572 1.00 43.78 161 PRO A CA 1
ATOM 1225 C C . PRO A 1 161 ? 20.575 0.534 14.131 1.00 43.78 161 PRO A C 1
ATOM 1227 O O . PRO A 1 161 ? 20.995 -0.352 13.391 1.00 43.78 161 PRO A O 1
ATOM 1230 N N . GLY A 1 162 ? 20.312 0.290 15.420 1.00 41.78 162 GLY A N 1
ATOM 1231 C CA . GLY A 1 162 ? 20.738 -0.966 16.052 1.00 41.78 162 GLY A CA 1
ATOM 1232 C C . GLY A 1 162 ? 20.053 -1.410 17.342 1.00 41.78 162 GLY A C 1
ATOM 1233 O O . GLY A 1 162 ? 20.326 -2.526 17.773 1.00 41.78 162 GLY A O 1
ATOM 1234 N N . GLU A 1 163 ? 19.159 -0.626 17.944 1.00 40.09 163 GLU A N 1
ATOM 1235 C CA . GLU 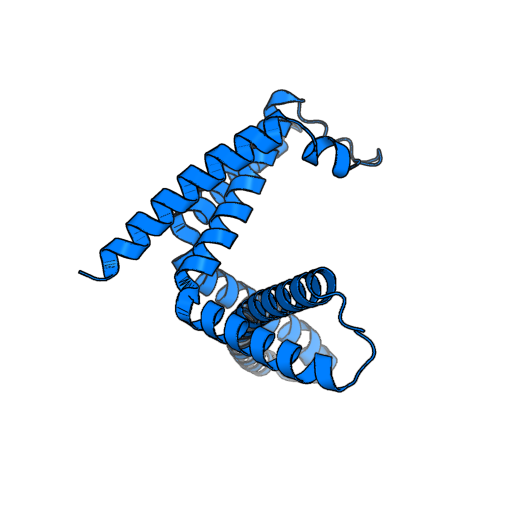A 1 163 ? 18.287 -1.160 18.997 1.00 40.09 163 GLU A CA 1
ATOM 1236 C C . GLU A 1 163 ? 16.985 -1.636 18.359 1.00 40.09 163 GLU A C 1
ATOM 1238 O O . GLU A 1 163 ? 16.521 -1.029 17.391 1.00 40.09 163 GLU A O 1
ATOM 1243 N N . LEU A 1 164 ? 16.428 -2.745 18.858 1.00 43.69 164 LEU A N 1
ATOM 1244 C CA . LEU A 1 164 ? 15.111 -3.237 18.462 1.00 43.69 164 LEU A CA 1
ATOM 1245 C C . LEU A 1 164 ? 14.110 -2.080 18.608 1.00 43.69 164 LEU A C 1
ATOM 1247 O O . LEU A 1 164 ? 13.633 -1.779 19.698 1.00 43.69 164 LEU A O 1
ATOM 1251 N N . TYR A 1 165 ? 13.830 -1.396 17.501 1.00 47.25 165 TYR A N 1
ATOM 1252 C CA . TYR A 1 165 ? 12.721 -0.469 17.389 1.00 47.25 165 TYR A CA 1
ATOM 1253 C C . TYR A 1 165 ? 11.483 -1.320 17.621 1.00 47.25 165 TYR A C 1
ATOM 1255 O O . TYR A 1 165 ? 11.116 -2.071 16.724 1.00 47.25 165 TYR A O 1
ATOM 1263 N N . ASP A 1 166 ? 10.898 -1.283 18.817 1.00 47.47 166 ASP A N 1
ATOM 1264 C CA . ASP A 1 166 ? 9.622 -1.934 19.086 1.00 47.47 166 ASP A CA 1
ATOM 1265 C C . ASP A 1 166 ? 8.546 -1.121 18.358 1.00 47.47 166 ASP A C 1
ATOM 1267 O O . ASP A 1 166 ? 8.100 -0.090 18.877 1.00 47.47 166 ASP A O 1
ATOM 1271 N N . PRO A 1 167 ? 8.100 -1.535 17.151 1.00 52.94 167 PRO A N 1
ATOM 1272 C CA . PRO A 1 167 ? 7.138 -0.750 16.383 1.00 52.94 167 PRO A CA 1
ATOM 1273 C C . PRO A 1 167 ? 5.854 -0.541 17.193 1.00 52.94 167 PRO A C 1
ATOM 1275 O O . PRO A 1 167 ? 5.214 0.502 17.103 1.00 52.94 167 PRO A O 1
ATOM 1278 N N . LEU A 1 168 ? 5.518 -1.510 18.048 1.00 48.75 168 LEU A N 1
ATOM 1279 C CA . LEU A 1 168 ? 4.340 -1.508 18.903 1.00 48.75 168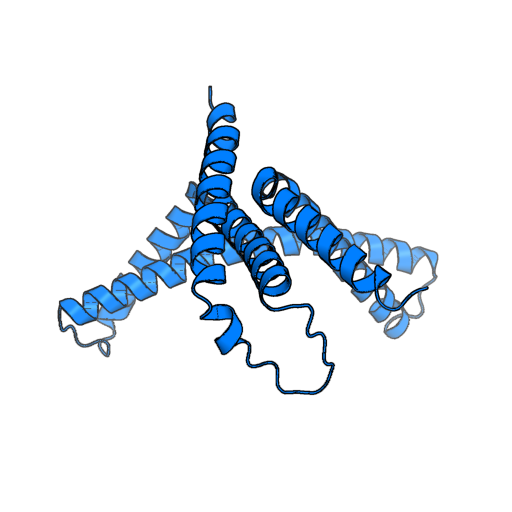 LEU A CA 1
ATOM 1280 C C . LEU A 1 168 ? 4.290 -0.312 19.867 1.00 48.75 168 LEU A C 1
ATOM 1282 O O . LEU A 1 168 ? 3.198 0.195 20.097 1.00 48.75 168 LEU A O 1
ATOM 1286 N N . ALA A 1 169 ? 5.428 0.180 20.375 1.00 49.25 169 ALA A N 1
ATOM 1287 C CA . ALA A 1 169 ? 5.453 1.267 21.357 1.00 49.25 169 ALA A CA 1
ATOM 1288 C C . ALA A 1 169 ? 5.089 2.634 20.743 1.00 49.25 169 ALA A C 1
ATOM 1290 O O . ALA A 1 169 ? 4.313 3.389 21.332 1.00 49.25 169 ALA A O 1
ATOM 1291 N N . SER A 1 170 ? 5.570 2.925 19.526 1.00 52.62 170 SER A N 1
ATOM 1292 C CA . SER A 1 170 ? 5.235 4.164 18.797 1.00 52.62 170 SER A CA 1
ATOM 1293 C C . SER A 1 170 ? 3.787 4.145 18.277 1.00 52.62 170 SER A C 1
ATOM 1295 O O . SER A 1 170 ? 3.094 5.160 18.336 1.00 52.62 170 SER A O 1
ATOM 1297 N N . TYR A 1 171 ? 3.258 2.972 17.890 1.00 52.88 171 TYR A N 1
ATOM 1298 C CA . TYR A 1 171 ? 1.847 2.827 17.490 1.00 52.88 171 TYR A CA 1
ATOM 1299 C C . TYR A 1 171 ? 0.847 2.959 18.655 1.00 52.88 171 TYR A C 1
ATOM 1301 O O . TYR A 1 171 ? -0.336 3.202 18.410 1.00 52.88 171 TYR A O 1
ATOM 1309 N N . THR A 1 172 ? 1.296 2.832 19.910 1.00 55.28 172 THR A N 1
ATOM 1310 C CA . THR A 1 172 ? 0.465 3.029 21.115 1.00 55.28 172 THR A CA 1
ATOM 1311 C C . THR A 1 172 ? 0.511 4.442 21.699 1.00 55.28 172 THR A C 1
ATOM 1313 O O . THR A 1 172 ? -0.244 4.734 22.629 1.00 55.28 172 THR A O 1
ATOM 1316 N N . SER A 1 173 ? 1.345 5.341 21.167 1.00 63.00 173 SER A N 1
ATOM 1317 C CA . SER A 1 173 ? 1.387 6.733 21.619 1.00 63.00 173 SER A CA 1
ATOM 1318 C C . SER A 1 173 ? 0.030 7.410 21.408 1.00 63.00 173 SER A C 1
ATOM 1320 O O . SER A 1 173 ? -0.483 7.500 20.293 1.00 63.00 173 SER A O 1
ATOM 1322 N N . ILE A 1 174 ? -0.544 7.959 22.483 1.00 69.44 174 ILE A N 1
ATOM 1323 C CA . ILE A 1 174 ? -1.816 8.707 22.446 1.00 69.44 174 ILE A CA 1
ATOM 1324 C C . ILE A 1 174 ? -1.738 9.851 21.419 1.00 69.44 174 ILE A C 1
ATOM 1326 O O . ILE A 1 174 ? -2.704 10.131 20.711 1.00 69.44 174 ILE A O 1
ATOM 1330 N N . VAL A 1 175 ? -0.557 10.464 21.287 1.00 70.00 175 VAL A N 1
ATOM 1331 C CA . VAL A 1 175 ? -0.258 11.520 20.310 1.00 70.00 175 VAL A CA 1
ATOM 1332 C C . VAL A 1 175 ? -0.398 11.011 18.872 1.00 70.00 175 VAL A C 1
ATOM 1334 O O . VAL A 1 175 ? -1.040 11.672 18.057 1.00 70.00 175 VAL A O 1
ATOM 1337 N N . TYR A 1 176 ? 0.122 9.815 18.577 1.00 69.12 176 TYR A N 1
ATOM 1338 C CA . TYR A 1 176 ? -0.017 9.166 17.274 1.00 69.12 176 TYR A CA 1
ATOM 1339 C C . TYR A 1 176 ? -1.487 8.895 16.944 1.00 69.12 176 TYR A C 1
ATOM 1341 O O . TYR A 1 176 ? -1.943 9.230 15.854 1.00 69.12 176 TYR A O 1
ATOM 1349 N N . LEU A 1 177 ? -2.259 8.358 17.895 1.00 72.25 177 LEU A N 1
ATOM 1350 C CA . LEU A 1 177 ? -3.673 8.031 17.686 1.00 72.25 177 LEU A CA 1
ATOM 1351 C C . LEU A 1 177 ? -4.548 9.275 17.473 1.00 72.25 177 LEU A C 1
ATOM 1353 O O . LEU A 1 177 ? -5.404 9.271 16.588 1.00 72.25 177 LEU A O 1
ATOM 1357 N N . ILE A 1 178 ? -4.320 10.352 18.235 1.00 76.56 178 ILE A N 1
ATOM 1358 C CA . ILE A 1 178 ? -5.050 11.621 18.073 1.00 76.56 178 ILE A CA 1
ATOM 1359 C C . ILE A 1 178 ? -4.691 12.280 16.737 1.00 76.56 178 ILE A C 1
ATOM 1361 O O . ILE A 1 178 ? -5.586 12.709 16.005 1.00 76.56 178 ILE A O 1
ATOM 1365 N N . ALA A 1 179 ? -3.399 12.334 16.394 1.00 71.00 179 ALA A N 1
ATOM 1366 C CA . ALA A 1 179 ? -2.945 12.881 15.120 1.00 71.00 179 ALA A CA 1
ATOM 1367 C C . ALA A 1 179 ? -3.507 12.068 13.945 1.00 71.00 179 ALA A C 1
ATOM 1369 O O . ALA A 1 179 ? -4.053 12.643 13.003 1.00 71.00 179 ALA A O 1
ATOM 1370 N N . LEU A 1 180 ? -3.454 10.737 14.030 1.00 76.75 180 LEU A N 1
ATOM 1371 C CA . LEU A 1 180 ? -3.999 9.840 13.018 1.00 76.75 180 LEU A CA 1
ATOM 1372 C C . LEU A 1 180 ? -5.498 10.071 12.840 1.00 76.75 180 LEU A C 1
ATOM 1374 O O . LEU A 1 180 ? -5.936 10.266 11.711 1.00 76.75 180 LEU A O 1
ATOM 1378 N N . ALA A 1 181 ? -6.276 10.113 13.925 1.00 77.38 181 ALA A N 1
ATOM 1379 C CA . ALA A 1 181 ? -7.714 10.353 13.854 1.00 77.38 181 ALA A CA 1
ATOM 1380 C C . ALA A 1 181 ? -8.041 11.717 13.219 1.00 77.38 181 ALA A C 1
ATOM 1382 O O . ALA A 1 181 ? -8.889 11.790 12.328 1.00 77.38 181 ALA A O 1
ATOM 1383 N N . GLY A 1 182 ? -7.342 12.785 13.622 1.00 78.12 182 GLY A N 1
ATOM 1384 C CA . GLY A 1 182 ? -7.555 14.138 13.099 1.00 78.12 182 GLY A CA 1
ATOM 1385 C C . GLY A 1 182 ? -7.198 14.281 11.616 1.00 78.12 182 GLY A C 1
ATOM 1386 O O . GLY A 1 182 ? -8.003 14.782 10.822 1.00 78.12 182 GLY A O 1
ATOM 1387 N N . PHE A 1 183 ? -6.016 13.802 11.217 1.00 76.25 183 PHE A N 1
ATOM 1388 C CA . PHE A 1 183 ? -5.576 13.850 9.820 1.00 76.25 183 PHE A CA 1
ATOM 1389 C C . PHE A 1 183 ? -6.400 12.927 8.925 1.00 76.25 183 PHE A C 1
ATOM 1391 O O . PHE A 1 183 ? -6.726 13.311 7.802 1.00 76.25 183 PHE A O 1
ATOM 1398 N N . PHE A 1 184 ? -6.798 11.755 9.426 1.00 78.69 184 PHE A N 1
ATOM 1399 C CA . PHE A 1 184 ? -7.664 10.834 8.699 1.00 78.69 184 PHE A CA 1
ATOM 1400 C C . PHE A 1 184 ? -9.038 11.448 8.428 1.00 78.69 184 PHE A C 1
ATOM 1402 O O . PHE A 1 184 ? -9.480 11.437 7.280 1.00 78.69 184 PHE A O 1
ATOM 1409 N N . LEU A 1 185 ? -9.693 12.041 9.438 1.00 79.88 185 LEU A N 1
ATOM 1410 C CA . LEU A 1 185 ? -11.001 12.680 9.255 1.00 79.88 185 LEU A CA 1
ATOM 1411 C C . LEU A 1 185 ? -10.920 13.825 8.242 1.00 79.88 185 LEU A C 1
ATOM 1413 O O . LEU A 1 185 ? -11.726 13.900 7.316 1.00 79.88 185 LEU A O 1
ATOM 1417 N N . THR A 1 186 ? -9.922 14.697 8.398 1.00 76.44 186 THR A N 1
ATOM 1418 C CA . THR A 1 186 ? -9.742 15.871 7.536 1.00 76.44 186 THR A CA 1
ATOM 1419 C C . THR A 1 186 ? -9.449 15.455 6.093 1.00 76.44 186 THR A C 1
ATOM 1421 O O . THR A 1 186 ? -10.078 15.955 5.160 1.00 76.44 186 THR A O 1
ATOM 1424 N N . GLY A 1 187 ? -8.546 14.489 5.907 1.00 71.31 187 GLY A N 1
ATOM 1425 C CA . GLY A 1 187 ? -8.209 13.926 4.602 1.00 71.31 187 GLY A CA 1
ATOM 1426 C C . GLY A 1 187 ? -9.401 13.272 3.915 1.00 71.31 187 GLY A C 1
ATOM 1427 O O . GLY A 1 187 ? -9.681 13.542 2.747 1.00 71.31 187 GLY A O 1
ATOM 1428 N N . LEU A 1 188 ? -10.160 12.469 4.659 1.00 75.56 188 LEU A N 1
ATOM 1429 C CA . LEU A 1 188 ? -11.347 11.786 4.158 1.00 75.56 188 LEU A CA 1
ATOM 1430 C C . LEU A 1 188 ? -12.428 12.787 3.730 1.00 75.56 188 LEU A C 1
ATOM 1432 O O . LEU A 1 188 ? -12.968 12.663 2.631 1.00 75.56 188 LEU A O 1
ATOM 1436 N N . ILE A 1 189 ? -12.708 13.816 4.539 1.00 78.75 189 ILE A N 1
ATOM 1437 C CA . ILE A 1 189 ? -13.684 14.866 4.201 1.00 78.75 189 ILE A CA 1
ATOM 1438 C C . ILE A 1 189 ? -13.289 15.564 2.897 1.00 78.75 189 ILE A C 1
ATOM 1440 O O . ILE A 1 189 ? -14.115 15.707 1.993 1.00 78.75 189 ILE A O 1
ATOM 1444 N N . VAL A 1 190 ? -12.023 15.964 2.759 1.00 75.50 190 VAL A N 1
ATOM 1445 C CA . VAL A 1 190 ? -11.576 16.703 1.573 1.00 75.50 190 VAL A CA 1
ATOM 1446 C C . VAL A 1 190 ? -11.599 15.823 0.324 1.00 75.50 190 VAL A C 1
ATOM 1448 O O . VAL A 1 190 ? -12.091 16.252 -0.724 1.00 75.50 190 VAL A O 1
ATOM 1451 N N . GLN A 1 191 ? -11.148 14.571 0.424 1.00 73.94 191 GLN A N 1
ATOM 1452 C CA . GLN A 1 191 ? -11.205 13.645 -0.703 1.00 73.94 191 GLN A CA 1
ATOM 1453 C C . GLN A 1 191 ? -12.644 13.319 -1.124 1.00 73.94 191 GLN A C 1
ATOM 1455 O O . GLN A 1 191 ? -12.915 13.223 -2.327 1.00 73.94 191 GLN A O 1
ATOM 1460 N N . LEU A 1 192 ? -13.582 13.195 -0.177 1.00 70.81 192 LEU A N 1
ATOM 1461 C CA . LEU A 1 192 ? -15.000 12.991 -0.483 1.00 70.81 192 LEU A CA 1
ATOM 1462 C C . LEU A 1 192 ? -15.636 14.223 -1.139 1.00 70.81 192 LEU A C 1
ATOM 1464 O O . LEU A 1 192 ? -16.353 14.065 -2.127 1.00 70.81 192 LEU A O 1
ATOM 1468 N N . LEU A 1 193 ? -15.333 15.440 -0.673 1.00 72.38 193 LEU A N 1
ATOM 1469 C CA . LEU A 1 193 ? -15.837 16.685 -1.271 1.00 72.38 193 LEU A CA 1
ATOM 1470 C C . LEU A 1 193 ? -15.346 16.877 -2.714 1.00 72.38 193 LEU A C 1
ATOM 1472 O O . LEU A 1 193 ? -16.134 17.188 -3.611 1.00 72.38 193 LEU A O 1
ATOM 1476 N N . ILE A 1 194 ? -14.056 16.638 -2.968 1.00 68.31 194 ILE A N 1
ATOM 1477 C CA . ILE A 1 194 ? -13.469 16.743 -4.313 1.00 68.31 194 ILE A CA 1
ATOM 1478 C C . ILE A 1 194 ? -14.014 15.640 -5.234 1.00 68.31 194 ILE A C 1
ATOM 1480 O O . ILE A 1 194 ? -14.294 15.885 -6.410 1.00 68.31 194 ILE A O 1
ATOM 1484 N N . THR A 1 195 ? -14.207 14.426 -4.709 1.00 60.97 195 THR A N 1
ATOM 1485 C CA . THR A 1 195 ? -14.751 13.297 -5.482 1.00 60.97 195 THR A CA 1
ATOM 1486 C C . THR A 1 195 ? -16.244 13.478 -5.788 1.00 60.97 195 THR A C 1
ATOM 1488 O O . THR A 1 195 ? -16.684 13.108 -6.880 1.00 60.97 195 THR A O 1
ATOM 1491 N N . GLY A 1 196 ? -17.012 14.081 -4.874 1.00 55.41 196 GLY A N 1
ATOM 1492 C CA . GLY A 1 196 ? -18.447 14.345 -5.018 1.00 55.41 196 GLY A CA 1
ATOM 1493 C C . GLY A 1 196 ? -18.779 15.422 -6.054 1.00 55.41 196 GLY A C 1
ATOM 1494 O O . GLY A 1 196 ? -19.762 15.288 -6.780 1.00 55.41 196 GLY A O 1
ATOM 1495 N N . LYS A 1 197 ? -17.916 16.435 -6.221 1.00 55.41 197 LYS A N 1
ATOM 1496 C CA . LYS A 1 197 ? -18.136 17.532 -7.186 1.00 55.41 197 LYS A CA 1
ATOM 1497 C C . LYS A 1 197 ? -18.172 17.102 -8.656 1.00 55.41 197 LYS A C 1
ATOM 1499 O O . LYS A 1 197 ? -18.655 17.851 -9.492 1.00 55.41 197 LYS A O 1
ATOM 1504 N N . LYS A 1 198 ? -17.669 15.911 -8.997 1.00 48.19 198 LYS A N 1
ATOM 1505 C CA . LYS A 1 198 ? -17.569 15.442 -10.391 1.00 48.19 198 LYS A CA 1
ATOM 1506 C C . LYS A 1 198 ? -18.847 14.785 -10.936 1.00 48.19 198 LYS A C 1
ATOM 1508 O O . LYS A 1 198 ? -18.783 14.156 -11.990 1.00 48.19 198 LYS A O 1
ATOM 1513 N N . LYS A 1 199 ? -19.959 14.860 -10.195 1.00 42.69 199 LYS A N 1
ATOM 1514 C CA . LYS A 1 199 ? -21.240 14.224 -10.540 1.00 42.69 199 LYS A CA 1
ATOM 1515 C C . LYS A 1 199 ? -22.425 15.202 -10.620 1.00 42.69 199 LYS A C 1
ATOM 1517 O O . LYS A 1 199 ? -23.558 14.731 -10.606 1.00 42.69 199 LYS A O 1
ATOM 1522 N N . SER A 1 200 ? -22.168 16.511 -10.692 1.00 37.47 200 SER A N 1
ATOM 1523 C CA . SER A 1 200 ? -23.187 17.511 -11.039 1.00 37.47 200 SER A CA 1
ATOM 1524 C C . SER A 1 200 ? -22.972 18.035 -12.445 1.00 37.47 200 SER A C 1
ATOM 1526 O O . SER A 1 200 ? -21.795 18.090 -12.868 1.00 37.47 200 SER A O 1
#

Radius of gyration: 22.36 Å; chains: 1; bounding box: 53×46×53 Å

Sequence (200 aa):
MDMQVLPIILLILNLALGVAFCFFGNRWLKFVLGVYGFVVGFLIASTVLPMVTMMDETSTLLISLGVGLVGAALFILLMYVGIFCIGFGGGVLLSLLLAQVLKLNILEWYAYIPMLVIGSLLGALTLYNRRIFVSIFTAYIGASALAQFVDQMVNGINLQPGELYDPLASYTSIVYLIALAGFFLTGLIVQLLITGKKKS

pLDDT: mean 72.7, std 11.4, range [37.47, 88.44]